Protein AF-A0A946SRL0-F1 (afdb_monomer)

Radius of gyration: 22.5 Å; Cα contacts (8 Å, |Δi|>4): 414; chains: 1; bounding box: 42×40×71 Å

Solvent-accessible surface area (backbone atoms only — not comparable to full-atom values): 16035 Å² total; per-residue (Å²): 135,81,76,45,25,38,20,44,41,60,57,87,90,38,44,64,68,54,44,50,53,50,48,48,79,72,30,50,51,96,72,84,80,88,86,77,89,55,94,43,53,54,74,43,58,35,48,57,98,91,44,68,34,33,41,34,43,45,85,47,62,85,64,68,86,87,53,58,69,63,59,51,49,48,55,42,45,59,59,37,55,74,72,31,47,26,36,35,43,41,35,32,46,82,81,46,91,47,76,60,50,53,53,52,41,61,54,55,71,74,50,95,56,46,66,40,37,27,26,20,63,41,76,59,93,65,41,70,64,56,33,52,67,61,46,77,70,71,53,95,46,70,40,43,25,11,60,89,79,67,37,44,53,67,60,44,52,53,54,46,62,76,53,44,71,47,76,65,55,49,54,48,48,58,57,64,53,61,58,60,71,48,50,29,34,14,80,41,59,59,88,89,40,48,64,53,56,53,52,48,56,65,67,66,56,96,43,67,70,80,84,80,74,92,78,74,87,79,79,92,39,63,51,69,39,50,56,96,96,38,43,30,27,36,47,65,40,56,69,47,62,54,61,79,76,63,82,91,87,92,57,68,74,64,50,54,57,49,44,53,52,32,49,76,71,26,81,42,72,47,78,38,114

Foldseek 3Di:
DDAAEEEEAEAPPLCLVLLVVLQQVPFADDDDDDPDPDQAKDWGWGDDPNGIHIYIYLVRDDDDPPDDSLVVRVVSLVVRQVRHLEYEYRDELVVADDPSSLSSLVVVVVDPHHYAYEHEPCPDPPQVVSQPRVCVSVHPHYFYDYSVVGPSSNVVVVVVVVRRDDPVSVVVVVVVCVVQDAQEEEEDEDPPLCSLVVVCVQVVPPFADDDPDPDPPDDPQWDWTDDPNHIHIYPRCVVSVPVVDDDDDDCPVVRVVRSVVSVVPGPYYHYRD

Nearest PDB structures (foldseek):
  5x4b-assembly2_B  TM=9.479E-01  e=1.751E-16  Bacillus subtilis subsp. subtilis str. 168
  5x4b-assembly1_A  TM=9.063E-01  e=1.548E-16  Bacillus subtilis subsp. subtilis str. 168
  9bss-assembly1_W  TM=5.121E-01  e=1.237E-22  Bacillus subtilis subsp. subtilis str. 168
  1mky-assembly1_A  TM=5.005E-01  e=5.495E-20  Thermotoga maritima
  6xrs-assembly2_B  TM=5.615E-01  e=9.928E-19  Neisseria gonorrhoeae NCCP11945

Secondary structure (DSSP, 8-state):
-PPPEEEEE-STTSSHHHHHHHHHHHHB---S------TT-EEEEEEETTEEEEEEE-TT----TTS-HHHHHHHHHHHHHHH-SEEEEEEETTT---HHHHHHHHHHTTSSS-EEEEEET--STTHHHHHHGGGGG--S-EEEEBTTTTBSHHHHHHHHHHHSPPHHHHHHHHHHTTS-PPEEEEEEESTTSSHHHHHHHHHHSS-------TT--S-TT-EEEEETTEEEEEE-HHHHHHTTS---S--HHHHHHHHHHHHHH-SEEEEE-

Mean predicted aligned error: 16.34 Å

pLDDT: mean 73.35, std 18.52, range [28.83, 97.12]

Structure (mmCIF, N/CA/C/O backbone):
data_AF-A0A946SRL0-F1
#
_entry.id   AF-A0A946SRL0-F1
#
loop_
_atom_site.group_PDB
_atom_site.id
_atom_site.type_symbol
_atom_site.label_atom_id
_atom_site.label_alt_id
_atom_site.label_comp_id
_atom_site.label_asym_id
_atom_site.label_entity_id
_atom_site.label_seq_id
_atom_site.pdbx_PDB_ins_code
_atom_site.Cartn_x
_atom_site.Cartn_y
_atom_site.Cartn_z
_atom_site.occupancy
_atom_site.B_iso_or_equiv
_atom_site.auth_seq_id
_atom_site.auth_comp_id
_atom_site.auth_asym_id
_atom_site.auth_atom_id
_atom_site.pdbx_PDB_model_num
ATOM 1 N N . MET A 1 1 ? -22.837 1.172 2.486 1.00 52.75 1 MET A N 1
ATOM 2 C CA . MET A 1 1 ? -21.652 0.761 1.718 1.00 52.75 1 MET A CA 1
ATOM 3 C C . MET A 1 1 ? -20.693 1.923 1.555 1.00 52.75 1 MET A C 1
ATOM 5 O O . MET A 1 1 ? -21.020 2.929 0.928 1.00 52.75 1 MET A O 1
ATOM 9 N N . SER A 1 2 ? -19.530 1.805 2.187 1.00 68.12 2 SER A N 1
ATOM 10 C CA . SER A 1 2 ? -18.428 2.753 2.036 1.00 68.12 2 SER A CA 1
ATOM 11 C C . SER A 1 2 ? -17.759 2.597 0.657 1.00 68.12 2 SER A C 1
ATOM 13 O O . SER A 1 2 ? -17.782 1.523 0.054 1.00 68.12 2 SER A O 1
ATOM 15 N N . VAL A 1 3 ? -17.212 3.689 0.109 1.00 82.56 3 VAL A N 1
ATOM 16 C CA . VAL A 1 3 ? -16.470 3.657 -1.167 1.00 82.56 3 VAL A CA 1
ATOM 17 C C . VAL A 1 3 ? -15.140 2.927 -0.938 1.00 82.56 3 VAL A C 1
ATOM 19 O O . VAL A 1 3 ? -14.411 3.364 -0.041 1.00 82.56 3 VAL A O 1
ATOM 22 N N . PRO A 1 4 ? -14.784 1.896 -1.734 1.00 89.88 4 PRO A N 1
ATOM 23 C CA . PRO A 1 4 ? -13.547 1.145 -1.545 1.00 89.88 4 PRO A CA 1
ATOM 24 C C . PRO A 1 4 ? -12.304 2.032 -1.571 1.00 89.88 4 PRO A C 1
ATOM 26 O O . PRO A 1 4 ? -12.245 3.015 -2.318 1.00 89.88 4 PRO A O 1
ATOM 29 N N . VAL A 1 5 ? -11.292 1.667 -0.785 1.00 90.50 5 VAL A N 1
ATOM 30 C CA . VAL A 1 5 ? -10.030 2.416 -0.693 1.00 90.50 5 VAL A CA 1
ATOM 31 C C . VAL A 1 5 ? -8.870 1.564 -1.200 1.00 90.50 5 VAL A C 1
ATOM 33 O O . VAL A 1 5 ? -8.649 0.449 -0.742 1.00 90.50 5 VAL A O 1
ATOM 36 N N . VAL A 1 6 ? -8.092 2.106 -2.128 1.00 93.81 6 VAL A N 1
ATOM 37 C CA . VAL A 1 6 ? -6.858 1.514 -2.646 1.00 93.81 6 VAL A CA 1
ATOM 38 C C . VAL A 1 6 ? -5.675 2.241 -2.022 1.00 93.81 6 VAL A C 1
ATOM 40 O O . VAL A 1 6 ? -5.451 3.420 -2.306 1.00 93.81 6 VAL A O 1
ATOM 43 N N . ALA A 1 7 ? -4.912 1.558 -1.172 1.00 92.25 7 ALA A N 1
ATOM 44 C CA . ALA A 1 7 ? -3.751 2.152 -0.517 1.00 92.25 7 ALA A CA 1
ATOM 45 C C . ALA A 1 7 ? -2.451 1.841 -1.256 1.00 92.25 7 ALA A C 1
ATOM 47 O O . ALA A 1 7 ? -2.147 0.686 -1.542 1.00 92.25 7 ALA A O 1
ATOM 48 N N . ILE A 1 8 ? -1.651 2.875 -1.522 1.00 92.38 8 ILE A N 1
ATOM 49 C CA . ILE A 1 8 ? -0.325 2.732 -2.122 1.00 92.38 8 ILE A CA 1
ATOM 50 C C . ILE A 1 8 ? 0.706 2.601 -1.005 1.00 92.38 8 ILE A C 1
ATOM 52 O O . ILE A 1 8 ? 0.901 3.542 -0.234 1.00 92.38 8 ILE A O 1
ATOM 56 N N . VAL A 1 9 ? 1.399 1.466 -0.940 1.00 91.25 9 VAL A N 1
ATOM 57 C CA . VAL A 1 9 ? 2.456 1.180 0.041 1.00 91.25 9 VAL A CA 1
ATOM 58 C C . VAL A 1 9 ? 3.755 0.783 -0.650 1.00 91.25 9 VAL A C 1
ATOM 60 O O . VAL A 1 9 ? 3.790 0.496 -1.841 1.00 91.25 9 VAL A O 1
ATOM 63 N N . GLY A 1 10 ? 4.850 0.804 0.098 1.00 89.44 10 GLY A N 1
ATOM 64 C CA . GLY A 1 10 ? 6.185 0.475 -0.392 1.00 89.44 10 GLY A CA 1
ATOM 65 C C . GLY A 1 10 ? 7.228 1.368 0.261 1.00 89.44 10 GLY A C 1
ATOM 66 O O . GLY A 1 10 ? 6.900 2.428 0.814 1.00 89.44 10 GLY A O 1
ATOM 67 N N . ARG A 1 11 ? 8.497 0.970 0.192 1.00 87.56 11 ARG A N 1
ATOM 68 C CA . ARG A 1 11 ? 9.595 1.733 0.803 1.00 87.56 11 ARG A CA 1
ATOM 69 C C . ARG A 1 11 ? 9.724 3.153 0.207 1.00 87.56 11 ARG A C 1
ATOM 71 O O . ARG A 1 11 ? 9.127 3.469 -0.832 1.00 87.56 11 ARG A O 1
ATOM 78 N N . PRO A 1 12 ? 10.458 4.073 0.851 1.00 83.62 12 PRO A N 1
ATOM 79 C CA . PRO A 1 12 ? 10.770 5.382 0.279 1.00 83.62 12 PRO A CA 1
ATOM 80 C C . PRO A 1 12 ? 11.375 5.292 -1.134 1.00 83.62 12 PRO A C 1
ATOM 82 O O . PRO A 1 12 ? 12.064 4.332 -1.465 1.00 83.62 12 PRO A O 1
ATOM 85 N N . ASN A 1 13 ? 11.119 6.308 -1.963 1.00 85.31 13 ASN A N 1
ATOM 86 C CA . ASN A 1 13 ? 11.717 6.503 -3.297 1.00 85.31 13 ASN A CA 1
ATOM 87 C C . ASN A 1 13 ? 11.399 5.468 -4.401 1.00 85.31 13 ASN A C 1
ATOM 89 O O . ASN A 1 13 ? 11.836 5.654 -5.539 1.00 85.31 13 ASN A O 1
ATOM 93 N N . VAL A 1 14 ? 10.540 4.473 -4.148 1.00 90.62 14 VAL A N 1
ATOM 94 C CA . VAL A 1 14 ? 10.043 3.545 -5.197 1.00 90.62 14 VAL A CA 1
ATOM 95 C C . VAL A 1 14 ? 9.139 4.217 -6.232 1.00 90.62 14 VAL A C 1
ATOM 97 O O . VAL A 1 14 ? 8.886 3.664 -7.294 1.00 90.62 14 VAL A O 1
ATOM 100 N N . GLY A 1 15 ? 8.659 5.435 -5.958 1.00 89.94 15 GLY A N 1
ATOM 101 C CA . GLY A 1 15 ? 7.842 6.223 -6.887 1.00 89.94 15 GLY A CA 1
ATOM 102 C C . GLY A 1 15 ? 6.335 6.239 -6.602 1.00 89.94 15 GLY A C 1
ATOM 103 O O . GLY A 1 15 ? 5.571 6.589 -7.499 1.00 89.94 15 GLY A O 1
ATOM 104 N N . LYS A 1 16 ? 5.908 5.941 -5.365 1.00 90.00 16 LYS A N 1
ATOM 105 C CA . LYS A 1 16 ? 4.499 5.988 -4.912 1.00 90.00 16 LYS A CA 1
ATOM 106 C C . LYS A 1 16 ? 3.763 7.265 -5.334 1.00 90.00 16 LYS A C 1
ATOM 108 O O . LYS A 1 16 ? 2.770 7.188 -6.048 1.00 90.00 16 LYS A O 1
ATOM 113 N N . SER A 1 17 ? 4.300 8.439 -5.002 1.00 85.06 17 SER A N 1
ATOM 114 C CA . SER A 1 17 ? 3.658 9.721 -5.328 1.00 85.06 17 SER A CA 1
ATOM 115 C C . SER A 1 17 ? 3.647 10.021 -6.829 1.00 85.06 17 SER A C 1
ATOM 117 O O . SER A 1 17 ? 2.732 10.669 -7.330 1.00 85.06 17 SER A O 1
ATOM 119 N N . SER A 1 18 ? 4.635 9.519 -7.583 1.00 88.75 18 SER A N 1
ATOM 120 C CA . SER A 1 18 ? 4.625 9.628 -9.050 1.00 88.75 18 SER A CA 1
ATOM 121 C C . SER A 1 18 ? 3.505 8.786 -9.659 1.00 88.75 18 SER A C 1
ATOM 123 O O . SER A 1 18 ? 2.803 9.265 -10.550 1.00 88.75 18 SER A O 1
ATOM 125 N N . LEU A 1 19 ? 3.306 7.570 -9.145 1.00 91.19 19 LEU A N 1
ATOM 126 C CA . LEU A 1 19 ? 2.215 6.687 -9.543 1.00 91.19 19 LEU A CA 1
ATOM 127 C C . LEU A 1 19 ? 0.851 7.276 -9.165 1.00 91.19 19 LEU A C 1
ATOM 129 O O . LEU A 1 19 ? -0.019 7.375 -10.028 1.00 91.19 19 LEU A O 1
ATOM 133 N N . PHE A 1 20 ? 0.697 7.745 -7.923 1.00 89.94 20 PHE A N 1
ATOM 134 C CA . PHE A 1 20 ? -0.505 8.428 -7.438 1.00 89.94 20 PHE A CA 1
ATOM 135 C C . PHE A 1 20 ? -0.896 9.586 -8.359 1.00 89.94 20 PHE A C 1
ATOM 137 O O . PHE A 1 20 ? -1.960 9.567 -8.974 1.00 89.94 20 PHE A O 1
ATOM 144 N N . ASN A 1 21 ? 0.007 10.555 -8.544 1.00 85.19 21 ASN A N 1
ATOM 145 C CA . ASN A 1 21 ? -0.249 11.731 -9.376 1.00 85.19 21 ASN A CA 1
ATOM 146 C C . ASN A 1 21 ? -0.581 11.349 -10.820 1.00 85.19 21 ASN A C 1
ATOM 148 O O . ASN A 1 21 ? -1.380 12.013 -11.484 1.00 85.19 21 ASN A O 1
ATOM 152 N N . ARG A 1 22 ? 0.025 10.269 -11.324 1.00 88.00 22 ARG A N 1
ATOM 153 C CA . ARG A 1 22 ? -0.236 9.784 -12.674 1.00 88.00 22 ARG A CA 1
ATOM 154 C C . ARG A 1 22 ? -1.627 9.170 -12.820 1.00 88.00 22 ARG A C 1
ATOM 156 O O . ARG A 1 22 ? -2.248 9.387 -13.861 1.00 88.00 22 ARG A O 1
ATOM 163 N N . VAL A 1 23 ? -2.089 8.412 -11.829 1.00 87.44 23 VAL A N 1
ATOM 164 C CA . VAL A 1 23 ? -3.443 7.841 -11.796 1.00 87.44 23 VAL A CA 1
ATOM 165 C C . VAL A 1 23 ? -4.471 8.960 -11.677 1.00 87.44 23 VAL A C 1
ATOM 167 O O . VAL A 1 23 ? -5.358 9.062 -12.522 1.00 87.44 23 VAL A O 1
ATOM 170 N N . VAL A 1 24 ? -4.283 9.860 -10.711 1.00 83.25 24 VAL A N 1
ATOM 171 C CA . VAL A 1 24 ? -5.165 11.009 -10.472 1.00 83.25 24 VAL A CA 1
ATOM 172 C C . VAL A 1 24 ? -5.278 11.884 -11.720 1.00 83.25 24 VAL A C 1
ATOM 174 O O . VAL A 1 24 ? -6.370 12.110 -12.225 1.00 83.25 24 VAL A O 1
ATOM 177 N N . GLY A 1 25 ? -4.160 12.285 -12.328 1.00 76.94 25 GLY A N 1
ATOM 178 C CA . GLY A 1 25 ? -4.181 13.134 -13.524 1.00 76.94 25 GLY A CA 1
ATOM 179 C C . GLY A 1 25 ? -4.810 12.504 -14.777 1.00 76.94 25 GLY A C 1
ATOM 180 O O . GLY A 1 25 ? -4.899 13.181 -15.800 1.00 76.94 25 GLY A O 1
ATOM 181 N N . LYS A 1 26 ? -5.197 11.222 -14.748 1.00 73.44 26 LYS A N 1
ATOM 182 C CA . LYS A 1 26 ? -5.754 10.501 -15.902 1.00 73.44 26 LYS A CA 1
ATOM 183 C C . LYS A 1 26 ? -7.145 9.911 -15.659 1.00 73.44 26 LYS A C 1
ATOM 185 O O . LYS A 1 26 ? -7.884 9.764 -16.628 1.00 73.44 26 LYS A O 1
ATOM 190 N N . PHE A 1 27 ? -7.474 9.554 -14.4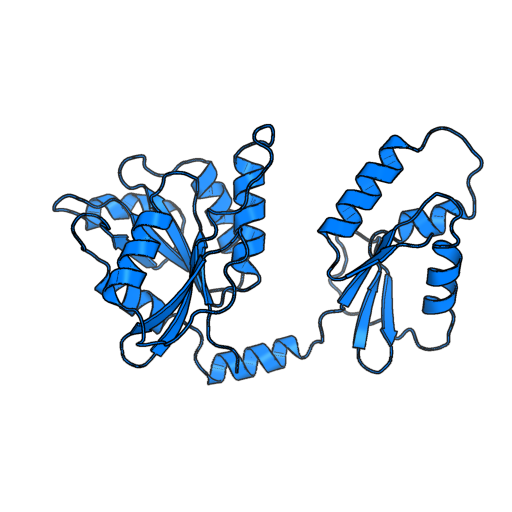20 1.00 65.81 27 PHE A N 1
ATOM 191 C CA . PHE A 1 27 ? -8.662 8.762 -14.082 1.00 65.81 27 PHE A CA 1
ATOM 192 C C . PHE A 1 27 ? -9.538 9.396 -12.986 1.00 65.81 27 PHE A C 1
ATOM 194 O O . PHE A 1 27 ? -10.362 8.709 -12.389 1.00 65.81 27 PHE A O 1
ATOM 201 N N . LEU A 1 28 ? -9.363 10.691 -12.702 1.00 64.44 28 LEU A N 1
ATOM 202 C CA . LEU A 1 28 ? -10.256 11.430 -11.807 1.00 64.44 28 LEU A CA 1
ATOM 203 C C . LEU A 1 28 ? -11.709 11.350 -12.297 1.00 64.44 28 LEU A C 1
ATOM 205 O O . LEU A 1 28 ? -11.996 11.663 -13.455 1.00 64.44 28 LEU A O 1
ATOM 209 N N . ALA A 1 29 ? -12.616 11.001 -11.385 1.00 48.25 29 ALA A N 1
ATOM 210 C CA . ALA A 1 29 ? -14.028 11.321 -11.547 1.00 48.25 29 ALA A CA 1
ATOM 211 C C . ALA A 1 29 ? -14.180 12.853 -11.540 1.00 48.25 29 ALA A C 1
ATOM 213 O O . ALA A 1 29 ? -13.439 13.553 -10.845 1.00 48.25 29 ALA A O 1
ATOM 214 N N . VAL A 1 30 ? -15.115 13.397 -12.317 1.00 43.94 30 VAL A N 1
ATOM 215 C CA . VAL A 1 30 ? -15.435 14.830 -12.258 1.00 43.94 30 VAL A CA 1
ATOM 216 C C . VAL A 1 30 ? -16.045 15.108 -10.883 1.00 43.94 30 VAL A C 1
ATOM 218 O O . VAL A 1 30 ? -17.153 14.655 -10.609 1.00 43.94 30 VAL A O 1
ATOM 221 N N . VAL A 1 31 ? -15.317 15.800 -10.005 1.00 42.28 31 VAL A N 1
ATOM 222 C CA . VAL A 1 31 ? -15.778 16.125 -8.648 1.00 42.28 31 VAL A CA 1
ATOM 223 C C . VAL A 1 31 ? -15.464 17.588 -8.347 1.00 42.28 31 VAL A C 1
ATOM 225 O O . VAL A 1 31 ? -14.302 17.996 -8.392 1.00 42.28 31 VAL A O 1
ATOM 228 N N . ASP A 1 32 ? -16.513 18.357 -8.053 1.00 33.31 32 ASP A N 1
ATOM 229 C CA . ASP A 1 32 ? -16.425 19.685 -7.445 1.00 33.31 32 ASP A CA 1
ATOM 230 C C . ASP A 1 32 ? -16.015 19.549 -5.973 1.00 33.31 32 ASP A C 1
ATOM 232 O O . ASP A 1 32 ? -16.552 18.705 -5.259 1.00 33.31 32 ASP A O 1
ATOM 236 N N . ASP A 1 33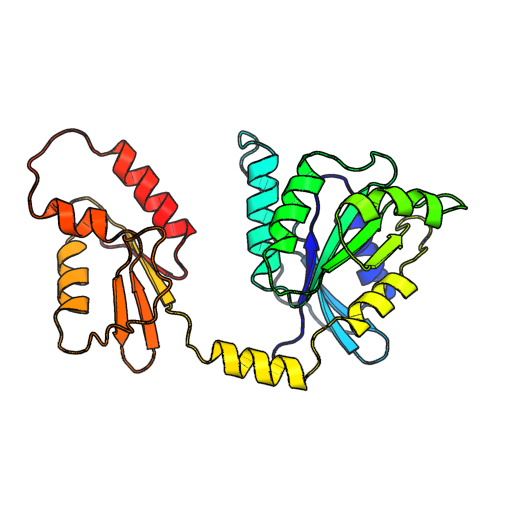 ? -15.065 20.392 -5.559 1.00 36.28 33 ASP A N 1
ATOM 237 C CA . ASP A 1 33 ? -14.557 20.590 -4.197 1.00 36.28 33 ASP A CA 1
ATOM 238 C C . ASP A 1 33 ? -14.192 19.317 -3.412 1.00 36.28 33 ASP A C 1
ATOM 240 O O . ASP A 1 33 ? -15.039 18.640 -2.844 1.00 36.28 33 ASP A O 1
ATOM 244 N N . ILE A 1 34 ? -12.886 19.042 -3.282 1.00 42.62 34 ILE A N 1
ATOM 245 C CA . ILE A 1 34 ? -12.343 18.037 -2.352 1.00 42.62 34 ILE A CA 1
ATOM 246 C C . ILE A 1 34 ? -12.232 18.682 -0.956 1.00 42.62 34 ILE A C 1
ATOM 248 O O . ILE A 1 34 ? -11.301 19.463 -0.731 1.00 42.62 34 ILE A O 1
ATOM 252 N N . PRO A 1 35 ? -13.114 18.382 0.018 1.00 32.34 35 PRO A N 1
ATOM 253 C CA . PRO A 1 35 ? -12.974 18.890 1.372 1.00 32.34 35 PRO A CA 1
ATOM 254 C C . PRO A 1 35 ? -12.030 17.960 2.144 1.00 32.34 35 PRO A C 1
ATOM 256 O O . PRO A 1 35 ? -12.251 16.752 2.202 1.00 32.34 35 PRO A O 1
ATOM 259 N N . GLY A 1 36 ? -11.000 18.526 2.778 1.00 38.34 36 GLY A N 1
ATOM 260 C CA . GLY A 1 36 ? -10.171 17.802 3.750 1.00 38.34 36 GLY A CA 1
ATOM 261 C C . GLY A 1 36 ? -8.759 17.463 3.279 1.00 38.34 36 GLY A C 1
ATOM 262 O O . GLY A 1 36 ? -8.362 16.305 3.257 1.00 38.34 36 GLY A O 1
ATOM 263 N N . VAL A 1 37 ? -7.957 18.486 2.984 1.00 33.69 37 VAL A N 1
ATOM 264 C CA . VAL A 1 37 ? -6.494 18.388 3.089 1.00 33.69 37 VAL A CA 1
ATOM 265 C C . VAL A 1 37 ? -6.104 18.477 4.565 1.00 33.69 37 VAL A C 1
ATOM 267 O O . VAL A 1 37 ? -5.778 19.547 5.078 1.00 33.69 37 VAL A O 1
ATOM 270 N N . THR A 1 38 ? -6.154 17.354 5.276 1.00 35.81 38 THR A N 1
ATOM 271 C CA . THR A 1 38 ? -5.315 17.181 6.466 1.00 35.81 38 THR A CA 1
ATOM 272 C C . THR A 1 38 ? -3.962 16.625 6.026 1.00 35.81 38 THR A C 1
ATOM 274 O O . THR A 1 38 ? -3.858 15.855 5.075 1.00 35.81 38 THR A O 1
ATOM 277 N N . ARG A 1 39 ? -2.899 17.114 6.667 1.00 42.31 39 ARG A N 1
ATOM 278 C CA . ARG A 1 39 ? -1.514 17.174 6.167 1.00 42.31 39 ARG A CA 1
ATOM 279 C C . ARG A 1 39 ? -0.811 15.842 5.833 1.00 42.31 39 ARG A C 1
ATOM 281 O O . ARG A 1 39 ? 0.290 15.919 5.301 1.00 42.31 39 ARG A O 1
ATOM 288 N N . ASP A 1 40 ? -1.420 14.674 6.062 1.00 51.19 40 ASP A N 1
ATOM 289 C CA . ASP A 1 40 ? -0.681 13.399 6.145 1.00 51.19 40 ASP A CA 1
ATOM 290 C C . ASP A 1 40 ? -1.093 12.293 5.151 1.00 51.19 40 ASP A C 1
ATOM 292 O O . ASP A 1 40 ? -0.375 11.300 5.033 1.00 51.19 40 ASP A O 1
ATOM 296 N N . ARG A 1 41 ? -2.195 12.419 4.395 1.00 61.94 41 ARG A N 1
ATOM 297 C CA . ARG A 1 41 ? -2.597 11.423 3.375 1.00 61.94 41 ARG A CA 1
ATOM 298 C C . ARG A 1 41 ? -3.359 12.078 2.229 1.00 61.94 41 ARG A C 1
ATOM 300 O O . ARG A 1 41 ? -4.347 12.773 2.454 1.00 61.94 41 ARG A O 1
ATOM 307 N N . LEU A 1 42 ? -2.915 11.846 0.995 1.00 69.56 42 LEU A N 1
ATOM 308 C CA . LEU A 1 42 ? -3.595 12.360 -0.194 1.00 69.56 42 LEU A CA 1
ATOM 309 C C . LEU A 1 42 ? -4.617 11.333 -0.666 1.00 69.56 42 LEU A C 1
ATOM 311 O O . LEU A 1 42 ? -4.229 10.270 -1.142 1.00 69.56 42 LEU A O 1
ATOM 315 N N . TYR A 1 43 ? -5.901 11.662 -0.546 1.00 80.81 43 TYR A N 1
ATOM 316 C CA . TYR A 1 43 ? -6.993 10.872 -1.109 1.00 80.81 43 TYR A CA 1
ATOM 317 C C . TYR A 1 43 ? -7.433 11.479 -2.437 1.00 80.81 43 TYR A C 1
ATOM 319 O O . TYR A 1 43 ? -7.565 12.698 -2.554 1.00 80.81 43 TYR A O 1
ATOM 327 N N . ALA A 1 44 ? -7.709 10.633 -3.424 1.00 82.19 44 ALA A N 1
ATOM 328 C CA . ALA A 1 44 ? -8.306 11.066 -4.678 1.00 82.19 44 ALA A CA 1
ATOM 329 C C . ALA A 1 44 ? -9.380 10.074 -5.150 1.00 82.19 44 ALA A C 1
ATOM 331 O O . ALA A 1 44 ? -9.155 8.863 -5.080 1.00 82.19 44 ALA A O 1
ATOM 332 N N . PRO A 1 45 ? -10.543 10.554 -5.624 1.00 84.00 45 PRO A N 1
ATOM 333 C CA . PRO A 1 45 ? -11.549 9.695 -6.232 1.00 84.00 45 PRO A CA 1
ATOM 334 C C . PRO A 1 45 ? -11.082 9.226 -7.614 1.00 84.00 45 PRO A C 1
ATOM 336 O O . PRO A 1 45 ? -10.491 9.991 -8.377 1.00 84.00 45 PRO A O 1
ATOM 339 N N . VAL A 1 46 ? -11.367 7.972 -7.947 1.00 86.44 46 VAL A N 1
ATOM 340 C CA . VAL A 1 46 ? -11.014 7.357 -9.225 1.00 86.44 46 VAL A CA 1
ATOM 341 C C . VAL A 1 46 ? -12.209 6.583 -9.763 1.00 86.44 46 VAL A C 1
ATOM 343 O O . VAL A 1 46 ? -12.857 5.842 -9.023 1.00 86.44 46 VAL A O 1
ATOM 346 N N . GLU A 1 47 ? -12.481 6.748 -11.056 1.00 86.00 47 GLU A N 1
ATOM 347 C CA . GLU A 1 47 ? -13.472 5.956 -11.782 1.00 86.00 47 GLU A CA 1
ATOM 348 C C . GLU A 1 47 ? -12.792 5.201 -12.927 1.00 86.00 47 GLU A C 1
ATOM 350 O O . GLU A 1 47 ? -12.076 5.779 -13.751 1.00 86.00 47 GLU A O 1
ATOM 355 N N . TRP A 1 48 ? -12.998 3.887 -12.975 1.00 91.12 48 TRP A N 1
ATOM 356 C CA . TRP A 1 48 ? -12.439 3.033 -14.016 1.00 91.12 48 TRP A CA 1
ATOM 357 C C . TRP A 1 48 ? -13.390 1.892 -14.353 1.00 91.12 48 TRP A C 1
ATOM 359 O O . TRP A 1 48 ? -13.800 1.141 -13.474 1.00 91.12 48 TRP A O 1
ATOM 369 N N . SER A 1 49 ? -13.726 1.746 -15.638 1.00 88.44 49 SER A N 1
ATOM 370 C CA . SER A 1 49 ? -14.589 0.665 -16.142 1.00 88.44 49 SER A CA 1
ATOM 371 C C . SER A 1 49 ? -15.915 0.516 -15.374 1.00 88.44 49 SER A C 1
ATOM 373 O O . SER A 1 49 ? -16.395 -0.595 -15.173 1.00 88.44 49 SER A O 1
ATOM 375 N N . GLY A 1 50 ? -16.503 1.639 -14.940 1.00 83.62 50 GLY A N 1
ATOM 376 C CA . GLY A 1 50 ? -17.761 1.681 -14.184 1.00 83.62 50 GLY A CA 1
ATOM 377 C C . GLY A 1 50 ? -17.629 1.434 -12.676 1.00 83.62 50 GLY A C 1
ATOM 378 O O . GLY A 1 50 ? -18.626 1.535 -11.970 1.00 83.62 50 GLY A O 1
ATOM 379 N N . ALA A 1 51 ? -16.427 1.146 -12.169 1.00 86.56 51 ALA A N 1
ATOM 380 C CA . ALA A 1 51 ? -16.154 1.040 -10.739 1.00 86.56 51 ALA A CA 1
ATOM 381 C C . ALA A 1 51 ? -15.612 2.364 -10.182 1.00 86.56 51 ALA A C 1
ATOM 383 O O . ALA A 1 51 ? -14.754 3.002 -10.799 1.00 86.56 51 ALA A O 1
ATOM 384 N N . SER A 1 52 ? -16.073 2.746 -8.989 1.00 87.62 52 SER A N 1
ATOM 385 C CA . SER A 1 52 ? -15.610 3.935 -8.267 1.00 87.62 52 SER A CA 1
ATOM 386 C C . SER A 1 52 ? -14.890 3.543 -6.982 1.00 87.62 52 SER A C 1
ATOM 388 O O . SER A 1 52 ? -15.405 2.761 -6.186 1.00 87.62 52 SER A O 1
ATOM 390 N N . PHE A 1 53 ? -13.715 4.119 -6.754 1.00 89.12 53 PHE A N 1
ATOM 391 C CA . PHE A 1 53 ? -12.934 3.906 -5.537 1.00 89.12 53 PHE A CA 1
ATOM 392 C C . PHE A 1 53 ? -12.113 5.149 -5.186 1.00 89.12 53 PHE A C 1
ATOM 394 O O . PHE A 1 53 ? -11.997 6.087 -5.975 1.00 89.12 53 PHE A O 1
ATOM 401 N N . LYS A 1 54 ? -11.539 5.181 -3.985 1.00 90.25 54 LYS A N 1
ATOM 402 C CA . LYS A 1 54 ? -10.575 6.205 -3.567 1.00 90.25 54 LYS A CA 1
ATOM 403 C C . LYS A 1 54 ? -9.179 5.615 -3.594 1.00 90.25 54 LYS A C 1
ATOM 405 O O . LYS A 1 54 ? -8.980 4.516 -3.098 1.00 90.25 54 LYS A O 1
ATOM 410 N N . ILE A 1 55 ? -8.205 6.346 -4.114 1.00 89.81 55 ILE A N 1
ATOM 411 C CA . ILE A 1 55 ? -6.790 5.996 -3.981 1.00 89.81 55 ILE A CA 1
ATOM 412 C C . ILE A 1 55 ? -6.141 6.865 -2.904 1.00 89.8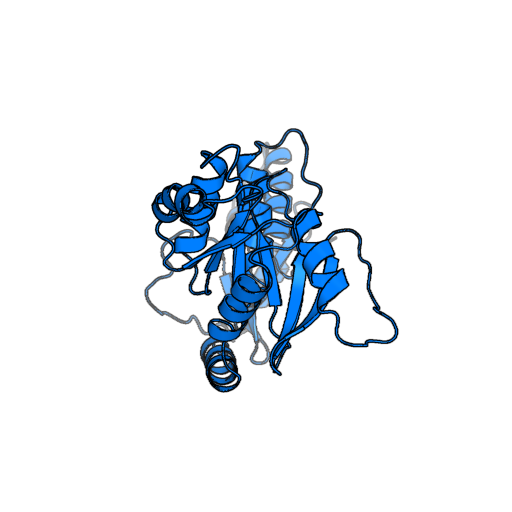1 55 ILE A C 1
ATOM 414 O O . ILE A 1 55 ? -6.446 8.057 -2.827 1.00 89.81 55 ILE A O 1
ATOM 418 N N . VAL A 1 56 ? -5.267 6.282 -2.079 1.00 85.62 56 VAL A N 1
ATOM 419 C CA . VAL A 1 56 ? -4.534 6.992 -1.021 1.00 85.62 56 VAL A CA 1
ATOM 420 C C . VAL A 1 56 ? 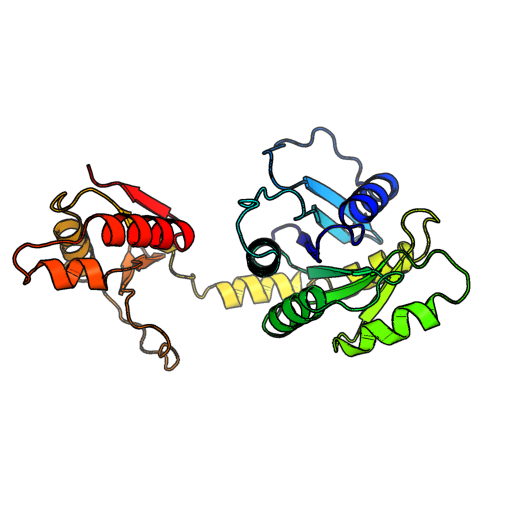-3.021 6.783 -1.124 1.00 85.62 56 VAL A C 1
ATOM 422 O O . VAL A 1 56 ? -2.545 5.647 -1.173 1.00 85.62 56 VAL A O 1
ATOM 425 N N . ASP A 1 57 ? -2.253 7.879 -1.140 1.00 82.75 57 ASP A N 1
ATOM 426 C CA . ASP A 1 57 ? -0.790 7.834 -0.981 1.00 82.75 57 ASP A CA 1
ATOM 427 C C . ASP A 1 57 ? -0.424 7.905 0.505 1.00 82.75 57 ASP A C 1
ATOM 429 O O . ASP A 1 57 ? -0.725 8.881 1.198 1.00 82.75 57 ASP A O 1
ATOM 433 N N . THR A 1 58 ? 0.237 6.857 0.993 1.00 69.94 58 THR A N 1
ATOM 434 C CA . THR A 1 58 ? 0.614 6.709 2.405 1.00 69.94 58 THR A CA 1
ATOM 435 C C . THR A 1 58 ? 1.992 7.307 2.706 1.00 69.94 58 THR A C 1
ATOM 437 O O . THR A 1 58 ? 2.422 7.315 3.856 1.00 69.94 58 THR A O 1
ATOM 440 N N . GLY A 1 59 ? 2.704 7.821 1.692 1.00 60.44 59 GLY A N 1
ATOM 441 C CA . GLY A 1 59 ? 4.059 8.371 1.815 1.00 60.44 59 GLY A CA 1
ATOM 442 C C . GLY A 1 59 ? 4.186 9.701 2.568 1.00 60.44 59 GLY A C 1
ATOM 443 O O . GLY A 1 59 ? 5.302 10.196 2.689 1.00 60.44 59 GLY A O 1
ATOM 444 N N . GLY A 1 60 ? 3.079 10.282 3.042 1.00 50.47 60 GLY A N 1
ATOM 445 C CA . GLY A 1 60 ? 3.043 11.585 3.715 1.00 50.47 60 GLY A CA 1
ATOM 446 C C . GLY A 1 60 ? 3.243 11.557 5.232 1.00 50.47 60 GLY A C 1
ATOM 447 O O . GLY A 1 60 ? 3.346 12.622 5.832 1.00 50.47 60 GLY A O 1
ATOM 448 N N . VAL A 1 61 ? 3.309 10.382 5.868 1.00 52.78 61 VAL A N 1
ATOM 449 C CA . VAL A 1 61 ? 3.457 10.300 7.329 1.00 52.78 61 VAL A CA 1
ATOM 450 C C . VAL A 1 61 ? 4.895 10.650 7.726 1.00 52.78 61 VAL A C 1
ATOM 452 O O . VAL A 1 61 ? 5.839 9.937 7.390 1.00 52.78 61 VAL A O 1
ATOM 455 N N . ILE A 1 62 ? 5.067 11.768 8.436 1.00 48.19 62 ILE A N 1
ATOM 456 C CA . ILE A 1 62 ? 6.365 12.200 8.966 1.00 48.19 62 ILE A CA 1
ATOM 457 C C . ILE A 1 62 ? 6.685 11.355 10.203 1.00 48.19 62 ILE A C 1
ATOM 459 O O . ILE A 1 62 ? 6.119 11.567 11.274 1.00 48.19 62 ILE A O 1
ATOM 463 N N . PHE A 1 63 ? 7.601 10.403 10.056 1.00 57.00 63 PHE A N 1
ATOM 464 C CA . PHE A 1 63 ? 8.178 9.665 11.180 1.00 57.00 63 PHE A CA 1
ATOM 465 C C . PHE A 1 63 ? 9.443 10.356 11.695 1.00 57.00 63 PHE A C 1
ATOM 467 O O . PHE A 1 63 ? 10.033 11.189 11.000 1.00 57.00 63 PHE A O 1
ATOM 474 N N . ASN A 1 64 ? 9.863 10.031 12.920 1.00 58.06 64 ASN A N 1
ATOM 475 C CA . ASN A 1 64 ? 11.095 10.581 13.472 1.00 58.06 64 ASN A CA 1
ATOM 476 C C . ASN A 1 64 ? 12.284 10.092 12.620 1.00 58.06 64 ASN A C 1
ATOM 478 O O . ASN A 1 64 ? 12.434 8.878 12.487 1.00 58.06 64 ASN A O 1
ATOM 482 N N . PRO A 1 65 ? 13.127 10.973 12.045 1.00 60.09 65 PRO A N 1
ATOM 483 C CA . PRO A 1 65 ? 14.271 10.566 11.224 1.00 60.09 65 PRO A CA 1
ATOM 484 C C . PRO A 1 65 ? 15.256 9.633 11.937 1.00 60.09 65 PRO A C 1
ATOM 486 O O . PRO A 1 65 ? 15.996 8.916 11.268 1.00 60.09 65 PRO A O 1
ATOM 489 N N . ASP A 1 66 ? 15.257 9.652 13.272 1.00 68.56 66 ASP A N 1
ATOM 490 C CA . ASP A 1 66 ? 16.086 8.782 14.108 1.00 68.56 66 ASP A CA 1
ATOM 491 C C . ASP A 1 66 ? 15.538 7.346 14.219 1.00 68.56 66 ASP A C 1
ATOM 493 O O . ASP A 1 66 ? 16.265 6.443 14.641 1.00 68.56 66 ASP A O 1
ATOM 497 N N . ASP A 1 67 ? 14.271 7.115 13.852 1.00 67.12 67 ASP A N 1
ATOM 498 C CA . ASP A 1 67 ? 13.688 5.776 13.854 1.00 67.12 67 ASP A CA 1
ATOM 499 C C . ASP A 1 67 ? 14.320 4.926 12.742 1.00 67.12 67 ASP A C 1
ATOM 501 O O . ASP A 1 67 ? 14.526 5.408 11.620 1.00 67.12 67 ASP A O 1
ATOM 505 N N . PRO A 1 68 ? 14.580 3.630 12.991 1.00 74.12 68 PRO A N 1
ATOM 506 C CA . PRO A 1 68 ? 15.005 2.726 11.937 1.00 74.12 68 PRO A CA 1
ATOM 507 C C . PRO A 1 68 ? 14.013 2.759 10.770 1.00 74.12 68 PRO A C 1
ATOM 509 O O . PRO A 1 68 ? 12.807 2.602 10.955 1.00 74.12 68 PRO A O 1
ATOM 512 N N . MET A 1 69 ? 14.524 2.889 9.544 1.00 70.12 69 MET A N 1
ATOM 513 C CA . MET A 1 69 ? 13.709 2.950 8.321 1.00 70.12 69 MET A CA 1
ATOM 514 C C . MET A 1 69 ? 12.690 1.800 8.211 1.00 70.12 69 MET A C 1
ATOM 516 O O . MET A 1 69 ? 11.597 1.984 7.683 1.00 70.12 69 MET A O 1
ATOM 520 N N . ILE A 1 70 ? 13.021 0.619 8.739 1.00 71.31 70 ILE A N 1
ATOM 521 C CA . ILE A 1 70 ? 12.115 -0.535 8.784 1.00 71.31 70 ILE A CA 1
ATOM 522 C C . ILE A 1 70 ? 10.878 -0.258 9.651 1.00 71.31 70 ILE A C 1
ATOM 524 O O . ILE A 1 70 ? 9.774 -0.632 9.261 1.00 71.31 70 ILE A O 1
ATOM 528 N N . ASP A 1 71 ? 11.030 0.401 10.797 1.00 73.38 71 ASP A N 1
ATOM 529 C CA . ASP A 1 71 ? 9.919 0.667 11.714 1.00 73.38 71 ASP A CA 1
ATOM 530 C C . ASP A 1 71 ? 8.983 1.746 11.159 1.00 73.38 71 ASP A C 1
ATOM 532 O O . ASP A 1 71 ? 7.762 1.614 11.248 1.00 73.38 71 ASP A O 1
ATOM 536 N N . GLN A 1 72 ? 9.542 2.748 10.474 1.00 70.19 72 GLN A N 1
ATOM 537 C CA . GLN A 1 72 ? 8.766 3.745 9.731 1.00 70.19 72 GLN A CA 1
ATOM 538 C C . GLN A 1 72 ? 7.923 3.088 8.628 1.00 70.19 72 GLN A C 1
ATOM 540 O O . GLN A 1 72 ? 6.725 3.344 8.500 1.00 70.19 72 GLN A O 1
ATOM 545 N N . VAL A 1 73 ? 8.538 2.187 7.856 1.00 73.19 73 VAL A N 1
ATOM 546 C CA . VAL A 1 73 ? 7.860 1.440 6.790 1.00 73.19 73 VAL A CA 1
ATOM 547 C C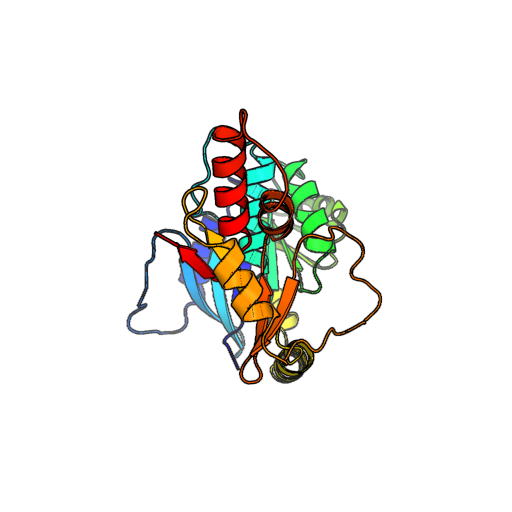 . VAL A 1 73 ? 6.746 0.554 7.358 1.00 73.19 73 VAL A C 1
ATOM 549 O O . VAL A 1 73 ? 5.653 0.525 6.798 1.00 73.19 73 VAL A O 1
ATOM 552 N N . ARG A 1 74 ? 6.977 -0.118 8.492 1.00 75.38 74 ARG A N 1
ATOM 553 C CA . ARG A 1 74 ? 5.955 -0.928 9.177 1.00 75.38 74 ARG A CA 1
ATOM 554 C C . ARG A 1 74 ? 4.755 -0.093 9.607 1.00 75.38 74 ARG A C 1
ATOM 556 O O . ARG A 1 74 ? 3.628 -0.425 9.255 1.00 75.38 74 ARG A O 1
ATOM 563 N N . ALA A 1 75 ? 4.996 1.013 10.306 1.00 73.12 75 ALA A N 1
ATOM 564 C CA . ALA A 1 75 ? 3.926 1.887 10.775 1.00 73.12 75 ALA A CA 1
ATOM 565 C C . ALA A 1 75 ? 3.094 2.448 9.609 1.00 73.12 75 ALA A C 1
ATOM 567 O O . ALA A 1 75 ? 1.868 2.512 9.694 1.00 73.12 75 ALA A O 1
ATOM 568 N N . GLN A 1 76 ? 3.744 2.798 8.495 1.00 73.81 76 GLN A N 1
ATOM 569 C CA . GLN A 1 76 ? 3.066 3.241 7.279 1.00 73.81 76 GLN A CA 1
ATOM 570 C C . GLN A 1 76 ? 2.157 2.151 6.691 1.00 73.81 76 GLN A C 1
ATOM 572 O O . GLN A 1 76 ? 1.025 2.447 6.307 1.00 73.81 76 GLN A O 1
ATOM 577 N N . VAL A 1 77 ? 2.630 0.903 6.633 1.00 78.56 77 VAL A N 1
ATOM 578 C CA . VAL A 1 77 ? 1.851 -0.235 6.124 1.00 78.56 77 VAL A CA 1
ATOM 579 C C . VAL A 1 77 ? 0.663 -0.536 7.031 1.00 78.56 77 VAL A C 1
ATOM 581 O O . VAL A 1 77 ? -0.449 -0.636 6.526 1.00 78.56 77 VAL A O 1
ATOM 584 N N . ASP A 1 78 ? 0.856 -0.611 8.349 1.00 78.12 78 ASP A N 1
ATOM 585 C CA . ASP A 1 78 ? -0.233 -0.893 9.298 1.00 78.12 78 ASP A CA 1
ATOM 586 C C . ASP A 1 78 ? -1.368 0.127 9.172 1.00 78.12 78 ASP A C 1
ATOM 588 O O . ASP A 1 78 ? -2.550 -0.216 9.143 1.00 78.12 78 ASP A O 1
ATOM 592 N N . ILE A 1 79 ? -0.994 1.399 9.058 1.00 74.12 79 ILE A N 1
ATOM 593 C CA . ILE A 1 79 ? -1.923 2.500 8.848 1.00 74.12 79 ILE A CA 1
ATOM 594 C C . ILE A 1 79 ? -2.669 2.352 7.515 1.00 74.12 79 ILE A C 1
ATOM 596 O O . ILE A 1 79 ? -3.893 2.475 7.474 1.00 74.12 79 ILE A O 1
ATOM 600 N N . ALA A 1 80 ? -1.933 2.099 6.433 1.00 74.81 80 ALA A N 1
ATOM 601 C CA . ALA A 1 80 ? -2.475 1.975 5.087 1.00 74.81 80 ALA A CA 1
ATOM 602 C C . ALA A 1 80 ? -3.475 0.822 4.971 1.00 74.81 80 ALA A C 1
ATOM 604 O O . ALA A 1 80 ? -4.534 0.958 4.365 1.00 74.81 80 ALA A O 1
ATOM 605 N N . VAL A 1 81 ? -3.128 -0.312 5.575 1.00 79.81 81 VAL A N 1
ATOM 606 C CA . VAL A 1 81 ? -3.887 -1.555 5.494 1.00 79.81 81 VAL A CA 1
ATOM 607 C C . VAL A 1 81 ? -5.215 -1.454 6.230 1.00 79.81 81 VAL A C 1
ATOM 609 O O . VAL A 1 81 ?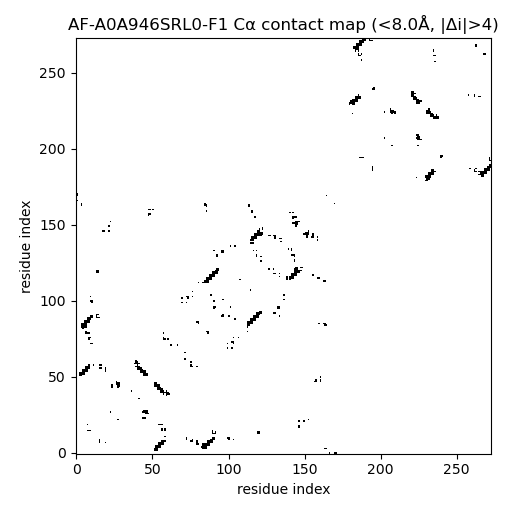 -6.186 -2.028 5.750 1.00 79.81 81 VAL A O 1
ATOM 612 N N . ARG A 1 82 ? -5.304 -0.741 7.361 1.00 78.38 82 ARG A N 1
ATOM 613 C CA . ARG A 1 82 ? -6.546 -0.667 8.160 1.00 78.38 82 ARG A CA 1
ATOM 614 C C . ARG A 1 82 ? -7.743 -0.187 7.346 1.00 78.38 82 ARG A C 1
ATOM 616 O O . ARG A 1 82 ? -8.777 -0.842 7.357 1.00 78.38 82 ARG A O 1
ATOM 623 N N . GLU A 1 83 ? -7.578 0.901 6.604 1.00 75.75 83 GLU A N 1
ATOM 624 C CA . GLU A 1 83 ? -8.661 1.530 5.835 1.00 75.75 83 GLU A CA 1
ATOM 625 C C . GLU A 1 83 ? -8.768 1.009 4.394 1.00 75.75 83 GLU A C 1
ATOM 627 O O . GLU A 1 83 ? -9.758 1.280 3.723 1.00 75.75 83 GLU A O 1
ATOM 632 N N . ALA A 1 84 ? -7.757 0.292 3.893 1.00 88.38 84 ALA A N 1
ATOM 633 C CA . ALA A 1 84 ? -7.744 -0.204 2.522 1.00 88.38 84 ALA A CA 1
ATOM 634 C C . ALA A 1 84 ? -8.748 -1.342 2.308 1.00 88.38 84 ALA A C 1
ATOM 636 O O . ALA A 1 84 ? -8.864 -2.232 3.139 1.00 88.38 84 ALA A O 1
ATOM 637 N N . SER A 1 85 ? -9.399 -1.366 1.154 1.00 92.31 85 SER A N 1
ATOM 638 C CA . SER A 1 85 ? -10.055 -2.550 0.587 1.00 92.31 85 SER A CA 1
ATOM 639 C C . SER A 1 85 ? -9.093 -3.344 -0.305 1.00 92.31 85 SER A C 1
ATOM 641 O O . SER A 1 85 ? -9.289 -4.529 -0.527 1.00 92.31 85 SER A O 1
ATOM 643 N N . LEU A 1 86 ? -8.047 -2.692 -0.826 1.00 94.06 86 LEU A N 1
ATOM 644 C CA . LEU A 1 86 ? -6.999 -3.299 -1.646 1.00 94.06 86 LEU A CA 1
ATOM 645 C C . LEU A 1 86 ? -5.686 -2.534 -1.472 1.00 94.06 86 LEU A C 1
ATOM 647 O O . LEU A 1 86 ? -5.679 -1.311 -1.314 1.00 94.06 86 LEU A O 1
ATOM 651 N N . VAL A 1 87 ? -4.562 -3.243 -1.532 1.00 94.38 87 VAL A N 1
ATOM 652 C CA . VAL A 1 87 ? -3.229 -2.648 -1.383 1.00 94.38 87 VAL A CA 1
ATOM 653 C C . VAL A 1 87 ? -2.434 -2.740 -2.685 1.00 94.38 87 VAL A C 1
ATOM 655 O O . VAL A 1 87 ? -2.333 -3.798 -3.298 1.00 94.38 87 VAL A O 1
ATOM 658 N N . TRP A 1 88 ? -1.816 -1.633 -3.095 1.00 96.56 88 TRP A N 1
ATOM 659 C CA . TRP A 1 88 ? -0.764 -1.619 -4.109 1.00 96.56 88 TRP A CA 1
ATOM 660 C C . TRP A 1 88 ? 0.601 -1.636 -3.432 1.00 96.56 88 TRP A C 1
ATOM 662 O O . TRP A 1 88 ? 1.004 -0.635 -2.838 1.00 96.56 88 TRP A O 1
ATOM 672 N N . LEU A 1 89 ? 1.330 -2.745 -3.553 1.00 95.62 89 LEU A N 1
ATOM 673 C CA . LEU A 1 89 ? 2.724 -2.823 -3.122 1.00 95.62 89 LEU A CA 1
ATOM 674 C C . LEU A 1 89 ? 3.631 -2.324 -4.246 1.00 95.62 89 LEU A C 1
ATOM 676 O O . LEU A 1 89 ? 3.863 -3.035 -5.217 1.00 95.62 89 LEU A O 1
ATOM 680 N N . VAL A 1 90 ? 4.156 -1.108 -4.127 1.00 95.44 90 VAL A N 1
ATOM 681 C CA . VAL A 1 90 ? 5.033 -0.512 -5.140 1.00 95.44 90 VAL A CA 1
ATOM 682 C C . VAL A 1 90 ? 6.480 -0.924 -4.900 1.00 95.44 90 VAL A C 1
ATOM 684 O O . VAL A 1 90 ? 7.051 -0.627 -3.850 1.00 95.44 90 VAL A O 1
ATOM 687 N N . LEU A 1 91 ? 7.068 -1.559 -5.909 1.00 95.06 91 LEU A N 1
ATOM 688 C CA . LEU A 1 91 ? 8.428 -2.090 -5.926 1.00 95.06 91 LEU A CA 1
ATOM 689 C C . LEU A 1 91 ? 9.238 -1.384 -7.012 1.00 95.06 91 LEU A C 1
ATOM 691 O O . LEU A 1 91 ? 8.682 -0.957 -8.020 1.00 95.06 91 LEU A O 1
ATOM 695 N N . ASP A 1 92 ? 10.541 -1.239 -6.809 1.00 93.19 92 ASP A N 1
ATOM 696 C CA . ASP A 1 92 ? 11.431 -0.568 -7.757 1.00 93.19 92 ASP A CA 1
ATOM 697 C C . ASP A 1 92 ? 12.156 -1.597 -8.630 1.00 93.19 92 ASP A C 1
ATOM 699 O O . ASP A 1 92 ? 12.961 -2.374 -8.123 1.00 93.19 92 ASP A O 1
ATOM 703 N N . THR A 1 93 ? 11.897 -1.598 -9.938 1.00 92.56 93 THR A N 1
ATOM 704 C CA . THR A 1 93 ? 12.546 -2.535 -10.868 1.00 92.56 93 THR A CA 1
ATOM 705 C C . THR A 1 93 ? 13.995 -2.175 -11.193 1.00 92.56 93 THR A C 1
ATOM 707 O O . THR A 1 93 ? 14.717 -3.006 -11.727 1.00 92.56 93 THR A O 1
ATOM 710 N N . ILE A 1 94 ? 14.441 -0.950 -10.899 1.00 89.69 94 ILE A N 1
ATOM 711 C CA . ILE A 1 94 ? 15.820 -0.510 -11.156 1.00 89.69 94 ILE A CA 1
ATOM 712 C C . ILE A 1 94 ? 16.736 -0.951 -10.014 1.00 89.69 94 ILE A C 1
ATOM 714 O O . ILE A 1 94 ? 17.860 -1.390 -10.247 1.00 89.69 94 ILE A O 1
ATOM 718 N N . GLU A 1 95 ? 16.267 -0.801 -8.776 1.00 90.06 95 GLU A N 1
ATOM 719 C CA . GLU A 1 95 ? 17.035 -1.162 -7.578 1.00 90.06 95 GLU A CA 1
ATOM 720 C C . GLU A 1 95 ? 16.832 -2.623 -7.138 1.00 90.06 95 GLU A C 1
ATOM 722 O O . GLU A 1 95 ? 17.618 -3.116 -6.329 1.00 90.06 95 GLU A O 1
ATOM 727 N N . GLY A 1 96 ? 15.807 -3.306 -7.657 1.00 90.62 96 GLY A N 1
ATOM 728 C CA . GLY A 1 96 ? 15.462 -4.676 -7.277 1.00 90.62 96 GLY A CA 1
ATOM 729 C C . GLY A 1 96 ? 14.819 -4.777 -5.889 1.00 90.62 96 GLY A C 1
ATOM 730 O O . GLY A 1 96 ? 14.458 -3.773 -5.255 1.00 90.62 96 GLY A O 1
ATOM 731 N N . ILE A 1 97 ? 14.662 -6.010 -5.399 1.00 93.12 97 ILE A N 1
ATOM 732 C CA . ILE A 1 97 ? 14.037 -6.284 -4.097 1.00 93.12 97 ILE A CA 1
ATOM 733 C C . ILE A 1 97 ? 14.997 -5.964 -2.946 1.00 93.12 97 ILE A C 1
ATOM 735 O O . ILE A 1 97 ? 16.012 -6.633 -2.738 1.00 93.12 97 ILE A O 1
ATOM 739 N N . SER A 1 98 ? 14.612 -5.015 -2.090 1.00 91.31 98 SER A N 1
ATOM 740 C CA . SER A 1 98 ? 15.348 -4.707 -0.859 1.00 91.31 98 SER A CA 1
ATOM 741 C C . SER A 1 98 ? 14.837 -5.493 0.367 1.00 91.31 98 SER A C 1
ATOM 743 O O . SER A 1 98 ? 13.715 -6.009 0.372 1.00 91.31 98 SER A O 1
ATOM 745 N N . PRO A 1 99 ? 15.598 -5.532 1.481 1.00 89.12 99 PRO A N 1
ATOM 746 C CA . PRO A 1 99 ? 15.108 -6.077 2.752 1.00 89.12 99 PRO A CA 1
ATOM 747 C C . PRO A 1 99 ? 13.849 -5.375 3.293 1.00 89.12 99 PRO A C 1
ATOM 749 O O . PRO A 1 99 ? 13.023 -6.008 3.956 1.00 89.12 99 PRO A O 1
ATOM 752 N N . ALA A 1 100 ? 13.681 -4.078 3.005 1.00 86.00 100 ALA A N 1
ATOM 753 C CA . ALA A 1 100 ? 12.475 -3.342 3.379 1.00 86.00 100 ALA A CA 1
ATOM 754 C C . ALA A 1 100 ? 11.258 -3.857 2.599 1.00 86.00 100 ALA A C 1
ATOM 756 O O . ALA A 1 100 ? 10.202 -4.053 3.191 1.00 86.00 100 ALA A O 1
ATOM 757 N N . ASP A 1 101 ? 11.423 -4.160 1.309 1.00 91.62 101 ASP A N 1
ATOM 758 C CA . ASP A 1 101 ? 10.353 -4.712 0.471 1.00 91.62 101 ASP A CA 1
ATOM 759 C C . ASP A 1 101 ? 9.934 -6.105 0.952 1.00 91.62 101 ASP A C 1
ATOM 761 O O . ASP A 1 101 ? 8.742 -6.376 1.080 1.00 91.62 101 ASP A O 1
ATOM 765 N N . ARG A 1 102 ? 10.902 -6.955 1.333 1.00 92.06 102 ARG A N 1
ATOM 766 C CA . ARG A 1 102 ? 10.624 -8.267 1.948 1.00 92.06 102 ARG A CA 1
ATOM 767 C C . ARG A 1 102 ? 9.855 -8.127 3.262 1.00 92.06 102 ARG A C 1
ATOM 769 O O . ARG A 1 102 ? 8.884 -8.841 3.477 1.00 92.06 102 ARG A O 1
ATOM 776 N N . THR A 1 103 ? 10.231 -7.160 4.100 1.00 86.56 103 THR A N 1
ATOM 777 C CA . THR A 1 103 ? 9.518 -6.885 5.359 1.00 86.56 103 THR A CA 1
ATOM 778 C C . THR A 1 103 ? 8.072 -6.456 5.106 1.00 86.56 103 THR A C 1
ATOM 780 O O . THR A 1 103 ? 7.165 -6.950 5.771 1.00 86.56 103 THR A O 1
ATOM 783 N N . VAL A 1 104 ? 7.839 -5.557 4.143 1.00 89.00 104 VAL A N 1
ATOM 784 C CA . VAL A 1 104 ? 6.479 -5.138 3.771 1.00 89.00 104 VAL A CA 1
ATOM 785 C C . VAL A 1 104 ? 5.688 -6.318 3.218 1.00 89.00 104 VAL A C 1
ATOM 787 O O . VAL A 1 104 ? 4.551 -6.527 3.630 1.00 89.00 104 VAL A O 1
ATOM 790 N N . ALA A 1 105 ? 6.285 -7.115 2.331 1.00 91.19 105 ALA A N 1
ATOM 791 C CA . ALA A 1 105 ? 5.642 -8.292 1.766 1.00 91.19 105 ALA A CA 1
ATOM 792 C C . ALA A 1 105 ? 5.217 -9.284 2.859 1.00 91.19 105 ALA A C 1
ATOM 794 O O . ALA A 1 105 ? 4.069 -9.712 2.877 1.00 91.19 105 ALA A O 1
ATOM 795 N N . GLU A 1 106 ? 6.091 -9.586 3.825 1.00 90.06 106 GLU A N 1
ATOM 796 C CA . GLU A 1 106 ? 5.767 -10.450 4.969 1.00 90.06 106 GLU A CA 1
ATOM 797 C C . GLU A 1 106 ? 4.580 -9.939 5.796 1.00 90.06 106 GLU A C 1
ATOM 799 O O . GLU A 1 106 ? 3.796 -10.742 6.302 1.00 90.06 106 GLU A O 1
ATOM 804 N N . MET A 1 107 ? 4.442 -8.621 5.957 1.00 85.38 107 MET A N 1
ATOM 805 C CA . MET A 1 107 ? 3.281 -8.032 6.630 1.00 85.38 107 MET A CA 1
ATOM 806 C C . MET A 1 107 ? 2.014 -8.198 5.794 1.00 85.38 107 MET A C 1
ATOM 808 O O . MET A 1 107 ? 0.979 -8.592 6.323 1.00 85.38 107 MET A O 1
ATOM 812 N N . LEU A 1 108 ? 2.108 -7.933 4.490 1.00 88.31 108 LEU A N 1
ATOM 813 C CA . LEU A 1 108 ? 0.989 -8.032 3.556 1.00 88.31 108 LEU A CA 1
ATOM 814 C C . LEU A 1 108 ? 0.529 -9.482 3.316 1.00 88.31 108 LEU A C 1
ATOM 816 O O . LEU A 1 108 ? -0.627 -9.705 2.989 1.00 88.31 108 LEU A O 1
ATOM 820 N N . HIS A 1 109 ? 1.381 -10.481 3.545 1.00 87.81 109 HIS A N 1
ATOM 821 C CA . HIS A 1 109 ? 0.980 -11.897 3.533 1.00 87.81 109 HIS A CA 1
ATOM 822 C C . HIS A 1 109 ? 0.144 -12.314 4.748 1.00 87.81 109 HIS A C 1
ATOM 824 O O . HIS A 1 109 ? -0.478 -13.372 4.738 1.00 87.81 109 HIS A O 1
ATOM 830 N N . ARG A 1 110 ? 0.142 -11.520 5.826 1.00 84.44 110 ARG A N 1
ATOM 831 C CA . ARG A 1 110 ? -0.599 -11.827 7.064 1.00 84.44 110 ARG A CA 1
ATOM 832 C C . ARG A 1 110 ? -1.994 -11.213 7.105 1.00 84.44 110 ARG A C 1
ATOM 834 O O . ARG A 1 110 ? -2.700 -11.413 8.089 1.00 84.44 110 ARG A O 1
ATOM 841 N N . ILE A 1 111 ? -2.368 -10.444 6.088 1.00 83.06 111 ILE A N 1
ATOM 842 C CA . ILE A 1 111 ? -3.652 -9.743 6.023 1.00 83.06 111 ILE A CA 1
ATOM 843 C C . ILE A 1 111 ? -4.560 -10.448 5.015 1.00 83.06 111 ILE A C 1
ATOM 845 O O . ILE A 1 111 ? -4.084 -11.024 4.044 1.00 83.06 111 ILE A O 1
ATOM 849 N N . SER A 1 112 ? -5.872 -10.389 5.230 1.00 81.94 112 SER A N 1
ATOM 850 C CA . SER A 1 112 ? -6.875 -10.997 4.341 1.00 81.94 112 SER A CA 1
ATOM 851 C C . SER A 1 112 ? -7.175 -10.164 3.089 1.00 81.94 112 SER A C 1
ATOM 853 O O . SER A 1 112 ? -7.992 -10.562 2.265 1.00 81.94 112 SER A O 1
ATOM 855 N N . LYS A 1 113 ? -6.536 -8.999 2.938 1.00 86.69 113 LYS A N 1
ATOM 856 C CA . LYS A 1 113 ? -6.877 -8.025 1.900 1.00 86.69 113 LYS A CA 1
ATOM 857 C C . LYS A 1 113 ? -6.119 -8.306 0.602 1.00 86.69 113 LYS A C 1
ATOM 859 O O . LYS A 1 113 ? -4.933 -8.635 0.658 1.00 86.69 113 LYS A O 1
ATOM 864 N N . PRO A 1 114 ? -6.752 -8.113 -0.567 1.00 92.94 114 PRO A N 1
ATOM 865 C CA . PRO A 1 114 ? -6.098 -8.311 -1.851 1.00 92.94 114 PRO A CA 1
ATOM 866 C C . PRO A 1 114 ? -4.923 -7.344 -2.037 1.00 92.94 114 PRO A C 1
ATOM 868 O O . PRO A 1 114 ? -5.001 -6.153 -1.714 1.00 92.94 114 PRO A O 1
ATOM 871 N N . VAL A 1 115 ? -3.837 -7.862 -2.611 1.00 95.00 115 VAL A N 1
ATOM 872 C CA . VAL A 1 115 ? -2.614 -7.109 -2.910 1.00 95.00 115 VAL A CA 1
ATOM 873 C C . VAL A 1 115 ? -2.306 -7.209 -4.400 1.00 95.00 115 VAL A C 1
ATOM 875 O O . VAL A 1 115 ? -2.306 -8.300 -4.967 1.00 95.00 115 VAL A O 1
ATOM 878 N N . VAL A 1 116 ? -2.006 -6.070 -5.023 1.00 97.06 116 VAL A N 1
ATOM 879 C CA . VAL A 1 116 ? -1.429 -5.994 -6.371 1.00 97.06 116 VAL A CA 1
ATOM 880 C C . VAL A 1 116 ? 0.005 -5.498 -6.235 1.00 97.06 116 VAL A C 1
ATOM 882 O O . VAL A 1 116 ? 0.240 -4.375 -5.780 1.00 97.06 116 VAL A O 1
ATOM 885 N N . ALA A 1 117 ? 0.977 -6.325 -6.614 1.00 96.88 117 ALA A N 1
ATOM 886 C CA . ALA A 1 117 ? 2.373 -5.914 -6.645 1.00 96.88 117 ALA A CA 1
ATOM 887 C C . ALA A 1 117 ? 2.621 -5.073 -7.903 1.00 96.88 117 ALA A C 1
ATOM 889 O O . ALA A 1 117 ? 2.317 -5.485 -9.019 1.00 96.88 117 ALA A O 1
ATOM 890 N N . VAL A 1 118 ? 3.163 -3.873 -7.739 1.00 97.12 118 VAL A N 1
ATOM 891 C CA . VAL A 1 118 ? 3.418 -2.926 -8.824 1.00 97.12 118 VAL A CA 1
ATOM 892 C C . VAL A 1 118 ? 4.919 -2.850 -9.064 1.00 97.12 118 VAL A C 1
ATOM 894 O O . VAL A 1 118 ? 5.633 -2.196 -8.306 1.00 97.12 118 VAL A O 1
ATOM 897 N N . ALA A 1 119 ? 5.394 -3.493 -10.133 1.00 95.94 119 ALA A N 1
ATOM 898 C CA . ALA A 1 119 ? 6.788 -3.416 -10.576 1.00 95.94 119 ALA A CA 1
ATOM 899 C C . ALA A 1 119 ? 7.014 -2.052 -11.255 1.00 95.94 119 ALA A C 1
ATOM 901 O O . ALA A 1 119 ? 6.770 -1.867 -12.449 1.00 95.94 119 ALA A O 1
ATOM 902 N N . HIS A 1 120 ? 7.363 -1.045 -10.465 1.00 94.88 120 HIS A N 1
ATOM 903 C CA . HIS A 1 120 ? 7.413 0.344 -10.891 1.00 94.88 120 HIS A CA 1
ATOM 904 C C . HIS A 1 120 ? 8.793 0.739 -11.429 1.00 94.88 120 HIS A C 1
ATOM 906 O O . HIS A 1 120 ? 9.804 0.168 -11.040 1.00 94.88 120 HIS A O 1
ATOM 912 N N . LYS A 1 121 ? 8.820 1.771 -12.287 1.00 92.38 121 LYS A N 1
ATOM 913 C CA . LYS A 1 121 ? 9.992 2.221 -13.068 1.00 92.38 121 LYS A CA 1
ATOM 914 C C . LYS A 1 121 ? 10.408 1.246 -14.183 1.00 92.38 121 LYS A C 1
ATOM 916 O O . LYS A 1 121 ? 11.547 1.269 -14.644 1.00 92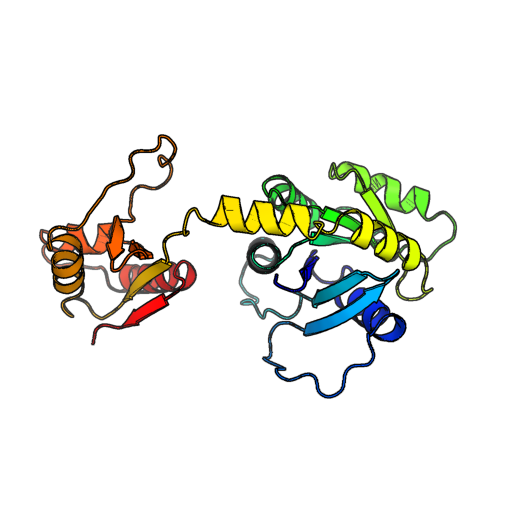.38 121 LYS A O 1
ATOM 921 N N . ALA A 1 122 ? 9.453 0.459 -14.689 1.00 88.56 122 ALA A N 1
ATOM 922 C CA . ALA A 1 122 ? 9.616 -0.404 -15.862 1.00 88.56 122 ALA A CA 1
ATOM 923 C C . ALA A 1 122 ? 9.652 0.421 -17.170 1.00 88.56 122 ALA A C 1
ATOM 925 O O . ALA A 1 122 ? 8.722 0.413 -17.989 1.00 88.56 122 ALA A O 1
ATOM 926 N N . ASP A 1 123 ? 10.703 1.227 -17.317 1.00 85.62 123 ASP A N 1
ATOM 927 C CA . ASP A 1 123 ? 10.783 2.317 -18.291 1.00 85.62 123 ASP A CA 1
ATOM 928 C C . ASP A 1 123 ? 11.252 1.869 -19.689 1.00 85.62 123 ASP A C 1
ATOM 930 O O . ASP A 1 123 ? 11.046 2.581 -20.674 1.00 85.62 123 ASP A O 1
ATOM 934 N N . HIS A 1 124 ? 11.797 0.659 -19.822 1.00 80.12 124 HIS A N 1
ATOM 935 C CA . HIS A 1 124 ? 12.344 0.133 -21.076 1.00 80.12 124 HIS A CA 1
ATOM 936 C C . HIS A 1 124 ? 11.453 -0.943 -21.719 1.00 80.12 124 HIS A C 1
ATOM 938 O O . HIS A 1 124 ? 10.435 -1.351 -21.159 1.00 80.12 124 HIS A O 1
ATOM 944 N N . GLU A 1 125 ? 11.750 -1.327 -22.961 1.00 67.94 125 GLU A N 1
ATOM 945 C CA . GLU A 1 125 ? 11.093 -2.466 -23.622 1.00 67.94 125 GLU A CA 1
ATOM 946 C C . GLU A 1 125 ? 11.590 -3.778 -22.997 1.00 67.94 125 GLU A C 1
ATOM 948 O O . GLU A 1 125 ? 12.779 -3.904 -22.745 1.00 67.94 125 GLU A O 1
ATOM 953 N N . GLY A 1 126 ? 10.707 -4.750 -22.739 1.00 71.12 126 GLY A N 1
ATOM 954 C CA . GLY A 1 126 ? 11.073 -5.988 -22.023 1.00 71.12 126 GLY A CA 1
ATOM 955 C C . GLY A 1 126 ? 10.578 -6.079 -20.575 1.00 71.12 126 GLY A C 1
ATOM 956 O O . GLY A 1 126 ? 10.862 -7.055 -19.907 1.00 71.12 126 GLY A O 1
ATOM 957 N N . ILE A 1 127 ? 9.781 -5.105 -20.145 1.00 67.25 127 ILE A N 1
ATOM 958 C CA . ILE A 1 127 ? 8.922 -4.991 -18.950 1.00 67.25 127 ILE A CA 1
ATOM 959 C C . ILE A 1 127 ? 8.596 -6.295 -18.177 1.00 67.25 127 ILE A C 1
ATOM 961 O O . ILE A 1 127 ? 8.570 -6.289 -16.949 1.00 67.25 127 ILE A O 1
ATOM 965 N N . GLU A 1 128 ? 8.276 -7.395 -18.863 1.00 70.69 128 GLU A N 1
ATOM 966 C CA . GLU A 1 128 ? 7.953 -8.686 -18.230 1.00 70.69 128 GLU A CA 1
ATOM 967 C C . GLU A 1 128 ? 9.166 -9.319 -17.528 1.00 70.69 128 GLU A C 1
ATOM 969 O O . GLU A 1 128 ? 9.009 -9.967 -16.496 1.00 70.69 128 GLU A O 1
ATOM 974 N N . LEU A 1 129 ? 10.375 -9.087 -18.050 1.00 74.31 129 LEU A N 1
ATOM 975 C CA . LEU A 1 129 ? 11.638 -9.530 -17.458 1.00 74.31 129 LEU A CA 1
ATOM 976 C C . LEU A 1 129 ? 11.952 -8.759 -16.171 1.00 74.31 129 LEU A C 1
ATOM 978 O O . LEU A 1 129 ? 12.367 -9.371 -15.193 1.00 74.31 129 LEU A O 1
ATOM 982 N N . ASP A 1 130 ? 11.679 -7.453 -16.137 1.00 69.56 130 ASP A N 1
ATOM 983 C CA . ASP A 1 130 ? 11.857 -6.611 -14.941 1.00 69.56 130 ASP A CA 1
ATOM 984 C C . ASP A 1 130 ? 10.923 -7.010 -13.796 1.00 69.56 130 ASP A C 1
ATOM 986 O O . ASP A 1 130 ? 11.256 -6.901 -12.618 1.00 69.56 130 ASP A O 1
ATOM 990 N N . ALA A 1 131 ? 9.719 -7.461 -14.149 1.00 81.19 131 ALA A N 1
ATOM 991 C CA . ALA A 1 131 ? 8.735 -7.930 -13.188 1.00 81.19 131 ALA A CA 1
ATOM 992 C C . ALA A 1 131 ? 9.057 -9.330 -12.646 1.00 81.19 131 ALA A C 1
ATOM 994 O O . ALA A 1 131 ? 8.525 -9.698 -11.600 1.00 81.19 131 ALA A O 1
ATOM 995 N N . ALA A 1 132 ? 9.899 -10.110 -13.336 1.00 85.75 132 ALA A N 1
ATOM 996 C CA . ALA A 1 132 ? 10.148 -11.513 -13.010 1.00 85.75 132 ALA A CA 1
ATOM 997 C C . ALA A 1 132 ? 10.721 -11.690 -11.597 1.00 85.75 132 ALA A C 1
ATOM 999 O O . ALA A 1 132 ? 10.258 -12.555 -10.858 1.00 85.75 132 ALA A O 1
ATOM 1000 N N . GLU A 1 133 ? 11.668 -10.833 -11.200 1.00 89.00 133 GLU A N 1
ATOM 1001 C CA . GLU A 1 133 ? 12.245 -10.839 -9.848 1.00 89.00 133 GLU A CA 1
ATOM 1002 C C . GLU A 1 133 ? 11.165 -10.610 -8.781 1.00 89.00 133 GLU A C 1
ATOM 1004 O O . GLU A 1 133 ? 11.160 -11.261 -7.742 1.00 89.00 133 GLU A O 1
ATOM 1009 N N . MET A 1 134 ? 10.184 -9.746 -9.050 1.00 93.31 134 MET A N 1
ATOM 1010 C CA . MET A 1 134 ? 9.170 -9.354 -8.064 1.00 93.31 134 MET A CA 1
ATOM 1011 C C . MET A 1 134 ? 8.229 -10.500 -7.670 1.00 93.31 134 MET A C 1
ATOM 1013 O O . MET A 1 134 ? 7.662 -10.471 -6.576 1.00 93.31 134 MET A O 1
ATOM 1017 N N . TYR A 1 135 ? 8.110 -11.540 -8.503 1.00 91.56 135 TYR A N 1
ATOM 1018 C CA . TYR A 1 135 ? 7.381 -12.761 -8.143 1.00 91.56 135 TYR A CA 1
ATOM 1019 C C . TYR A 1 135 ? 8.036 -13.528 -6.984 1.00 91.56 135 TYR A C 1
ATOM 1021 O O . TYR A 1 135 ? 7.345 -14.284 -6.302 1.00 91.56 135 TYR A O 1
ATOM 1029 N N . GLU A 1 136 ? 9.322 -13.302 -6.682 1.00 92.62 136 GLU A N 1
ATOM 1030 C CA . GLU A 1 136 ? 9.981 -13.883 -5.502 1.00 92.62 136 GLU A CA 1
ATOM 1031 C C . GLU A 1 136 ? 9.310 -13.487 -4.180 1.00 92.62 136 GLU A C 1
ATOM 1033 O O . GLU A 1 136 ? 9.465 -14.183 -3.176 1.00 92.62 136 GLU A O 1
ATOM 1038 N N . LEU A 1 137 ? 8.564 -12.377 -4.159 1.00 93.19 137 LEU A N 1
ATOM 1039 C CA . LEU A 1 137 ? 7.810 -11.943 -2.983 1.00 93.19 137 LEU A CA 1
ATOM 1040 C C . LEU A 1 137 ? 6.517 -12.740 -2.766 1.00 93.19 137 LEU A C 1
ATOM 1042 O O . LEU A 1 137 ? 5.861 -12.533 -1.750 1.00 93.19 137 LEU A O 1
ATOM 1046 N N . GLY A 1 138 ? 6.154 -13.647 -3.679 1.00 93.31 138 GLY A N 1
ATOM 1047 C CA . GLY A 1 138 ? 5.024 -14.564 -3.521 1.00 93.31 138 GLY A CA 1
ATOM 1048 C C . GLY A 1 138 ? 3.649 -13.953 -3.798 1.00 93.31 138 GLY A C 1
ATOM 1049 O O . GLY A 1 138 ? 2.656 -14.483 -3.315 1.00 93.31 138 GLY A O 1
ATOM 1050 N N . PHE A 1 139 ? 3.575 -12.844 -4.538 1.00 92.94 139 PHE A N 1
ATOM 1051 C CA . PHE A 1 139 ? 2.302 -12.269 -4.983 1.00 92.94 139 PHE A CA 1
ATOM 1052 C C . PHE A 1 139 ? 1.921 -12.797 -6.368 1.00 92.94 139 PHE A C 1
ATOM 1054 O O . PHE A 1 139 ? 2.736 -12.766 -7.289 1.00 92.94 139 PHE A O 1
ATOM 1061 N N . ASP A 1 140 ? 0.667 -13.224 -6.527 1.00 88.00 140 ASP A N 1
ATOM 1062 C CA . ASP A 1 140 ? 0.174 -13.814 -7.780 1.00 88.00 140 ASP A CA 1
ATOM 1063 C C . ASP A 1 140 ? 0.019 -12.796 -8.916 1.00 88.00 140 ASP A C 1
ATOM 1065 O O . ASP A 1 140 ? 0.090 -13.152 -10.092 1.00 88.00 140 ASP A O 1
ATOM 1069 N N . GLU A 1 141 ? -0.223 -11.525 -8.584 1.00 90.44 141 GLU A N 1
ATOM 1070 C CA . GLU A 1 141 ? -0.375 -10.459 -9.571 1.00 90.44 141 GLU A CA 1
ATOM 1071 C C . GLU A 1 141 ? 0.698 -9.393 -9.403 1.00 90.44 141 GLU A C 1
ATOM 1073 O O . GLU A 1 141 ? 0.620 -8.518 -8.536 1.00 90.44 141 GLU A O 1
ATOM 1078 N N . VAL A 1 142 ? 1.683 -9.465 -10.295 1.00 95.25 142 VAL A N 1
ATOM 1079 C CA . VAL A 1 142 ? 2.714 -8.450 -10.475 1.00 95.25 142 VAL A CA 1
ATOM 1080 C C . VAL A 1 142 ? 2.411 -7.682 -11.759 1.00 95.25 142 VAL A C 1
ATOM 1082 O O . VAL A 1 142 ? 2.476 -8.228 -12.861 1.00 95.25 142 VAL A O 1
ATOM 1085 N N . VAL A 1 143 ? 2.088 -6.397 -11.629 1.00 95.31 143 VAL A N 1
ATOM 1086 C CA . VAL A 1 143 ? 1.804 -5.510 -12.757 1.00 95.31 143 VAL A CA 1
ATOM 1087 C C . VAL A 1 143 ? 2.955 -4.529 -12.944 1.00 95.31 143 VAL A C 1
ATOM 1089 O O . VAL A 1 143 ? 3.165 -3.651 -12.103 1.00 95.31 143 VAL A O 1
ATOM 1092 N N . PRO A 1 144 ? 3.690 -4.612 -14.056 1.00 95.00 144 PRO A N 1
ATOM 1093 C CA . PRO A 1 144 ? 4.757 -3.671 -14.315 1.00 95.00 144 PRO A CA 1
ATOM 1094 C C . PRO A 1 144 ? 4.231 -2.339 -14.858 1.00 95.00 144 PRO A C 1
ATOM 1096 O O . PRO A 1 144 ? 3.357 -2.292 -15.731 1.00 95.00 144 PRO A O 1
ATOM 1099 N N . VAL A 1 145 ? 4.767 -1.233 -14.341 1.00 93.88 145 VAL A N 1
ATOM 1100 C CA . VAL A 1 145 ? 4.261 0.121 -14.587 1.00 93.88 145 VAL A CA 1
ATOM 1101 C C . VAL A 1 145 ? 5.399 1.125 -14.744 1.00 93.88 145 VAL A C 1
ATOM 1103 O O . VAL A 1 145 ? 6.330 1.191 -13.946 1.00 93.88 145 VAL A O 1
ATOM 1106 N N . SER A 1 146 ? 5.255 2.005 -15.736 1.00 92.06 146 SER A N 1
ATOM 1107 C CA . SER A 1 146 ? 6.079 3.208 -15.872 1.00 92.06 146 SER A CA 1
ATOM 1108 C C . SER A 1 146 ? 5.210 4.448 -15.724 1.00 92.06 146 SER A C 1
ATOM 1110 O O . SER A 1 146 ? 4.385 4.762 -16.593 1.00 92.06 146 SER A O 1
ATOM 1112 N N . SER A 1 147 ? 5.424 5.200 -14.642 1.00 88.81 147 SER A N 1
ATOM 1113 C CA . SER A 1 147 ? 4.760 6.492 -14.458 1.00 88.81 147 SER A CA 1
ATOM 1114 C C . SER A 1 147 ? 5.250 7.537 -15.456 1.00 88.81 147 SER A C 1
ATOM 1116 O O . SER A 1 147 ? 4.460 8.386 -15.870 1.00 88.81 147 SER A O 1
ATOM 1118 N N . ILE A 1 148 ? 6.514 7.501 -15.886 1.00 87.75 148 ILE A N 1
ATOM 1119 C CA . ILE A 1 148 ? 7.055 8.503 -16.816 1.00 87.75 148 ILE A CA 1
ATOM 1120 C C . ILE A 1 148 ? 6.577 8.260 -18.255 1.00 87.75 148 ILE A C 1
ATOM 1122 O O . ILE A 1 148 ? 6.120 9.199 -18.908 1.00 87.75 148 ILE A O 1
ATOM 1126 N N . HIS A 1 149 ? 6.544 7.001 -18.704 1.00 87.62 149 HIS A N 1
ATOM 1127 C CA . HIS A 1 149 ? 6.116 6.613 -20.052 1.00 87.62 149 HIS A CA 1
ATOM 1128 C C . HIS A 1 149 ? 4.630 6.232 -20.136 1.00 87.62 149 HIS A C 1
ATOM 1130 O O . HIS A 1 149 ? 4.137 5.890 -21.209 1.00 87.62 149 HIS A O 1
ATOM 1136 N N . ARG A 1 150 ? 3.888 6.332 -19.022 1.00 86.62 150 ARG A N 1
ATOM 1137 C CA . ARG A 1 150 ? 2.439 6.059 -18.914 1.00 86.62 150 ARG A CA 1
ATOM 1138 C C . ARG A 1 150 ? 2.052 4.636 -19.324 1.00 86.62 150 ARG A C 1
ATOM 1140 O O . ARG A 1 150 ? 0.960 4.410 -19.856 1.00 86.62 150 ARG A O 1
ATOM 1147 N N . ARG A 1 151 ? 2.945 3.686 -19.071 1.00 88.25 151 ARG A N 1
ATOM 1148 C CA . ARG A 1 151 ? 2.813 2.290 -19.483 1.00 88.25 151 ARG A CA 1
ATOM 1149 C C . ARG A 1 151 ? 2.309 1.430 -18.329 1.00 88.25 151 ARG A C 1
ATOM 1151 O O . ARG A 1 151 ? 2.554 1.767 -17.177 1.00 88.25 151 ARG A O 1
ATOM 1158 N N . GLY A 1 152 ? 1.569 0.362 -18.627 1.00 90.12 152 GLY A N 1
ATOM 1159 C CA . GLY A 1 152 ? 1.061 -0.580 -17.618 1.00 90.12 152 GLY A CA 1
ATOM 1160 C C . GLY A 1 152 ? -0.101 -0.064 -16.762 1.00 90.12 152 GLY A C 1
ATOM 1161 O O . GLY A 1 152 ? -0.805 -0.859 -16.158 1.00 90.12 152 GLY A O 1
ATOM 1162 N N . LEU A 1 153 ? -0.380 1.247 -16.772 1.00 91.69 153 LEU A N 1
ATOM 1163 C CA . LEU A 1 153 ? -1.448 1.851 -15.966 1.00 91.69 153 LEU A CA 1
ATOM 1164 C C . LEU A 1 153 ? -2.822 1.226 -16.217 1.00 91.69 153 LEU A C 1
ATOM 1166 O O . LEU A 1 153 ? -3.528 0.964 -15.262 1.00 91.69 153 LEU A O 1
ATOM 1170 N N . ARG A 1 154 ? -3.209 0.967 -17.476 1.00 92.88 154 ARG A N 1
ATOM 1171 C CA . ARG A 1 154 ? -4.510 0.332 -17.767 1.00 92.88 154 ARG A CA 1
ATOM 1172 C C . ARG A 1 154 ? -4.598 -1.055 -17.128 1.00 92.88 154 ARG A C 1
ATOM 1174 O O . ARG A 1 154 ? -5.551 -1.317 -16.413 1.00 92.88 154 ARG A O 1
ATOM 1181 N N . ASN A 1 155 ? -3.556 -1.867 -17.299 1.00 93.94 155 ASN A N 1
ATOM 1182 C CA . ASN A 1 155 ? -3.479 -3.202 -16.710 1.00 93.94 155 ASN A CA 1
ATOM 1183 C C . ASN A 1 155 ? -3.534 -3.143 -15.178 1.00 93.94 155 ASN A C 1
ATOM 1185 O O . ASN A 1 155 ? -4.195 -3.980 -14.579 1.00 93.94 155 ASN A O 1
ATOM 1189 N N . LEU A 1 156 ? -2.890 -2.144 -14.557 1.00 95.56 156 LEU A N 1
ATOM 1190 C CA . LEU A 1 156 ? -2.950 -1.922 -13.109 1.00 95.56 156 LEU A CA 1
ATOM 1191 C C . LEU A 1 156 ? -4.368 -1.557 -12.656 1.00 95.56 156 LEU A C 1
ATOM 1193 O O . LEU A 1 156 ? -4.853 -2.093 -11.664 1.00 95.56 156 LEU A O 1
ATOM 1197 N N . MET A 1 157 ? -5.053 -0.679 -13.387 1.00 95.00 157 MET A N 1
ATOM 1198 C CA . MET A 1 157 ? -6.436 -0.309 -13.080 1.00 95.00 157 MET A CA 1
ATOM 1199 C C . MET A 1 157 ? -7.396 -1.494 -13.269 1.00 95.00 157 MET A C 1
ATOM 1201 O O . MET A 1 157 ? -8.250 -1.726 -12.417 1.00 95.00 157 MET A O 1
ATOM 1205 N N . ASP A 1 158 ? -7.220 -2.284 -14.332 1.00 95.06 158 ASP A N 1
ATOM 1206 C CA . ASP A 1 158 ? -8.007 -3.497 -14.579 1.00 95.06 158 ASP A CA 1
ATOM 1207 C C . ASP A 1 158 ? -7.770 -4.546 -13.482 1.00 95.06 158 ASP A C 1
ATOM 1209 O O . ASP A 1 158 ? -8.722 -5.108 -12.951 1.00 95.06 158 ASP A O 1
ATOM 1213 N N . ALA A 1 159 ? -6.509 -4.780 -13.108 1.00 95.56 159 ALA A N 1
ATOM 1214 C CA . ALA A 1 159 ? -6.109 -5.627 -11.982 1.00 95.56 159 ALA A CA 1
ATOM 1215 C C . ALA A 1 159 ? -6.756 -5.196 -10.665 1.00 95.56 159 ALA A C 1
ATOM 1217 O O . ALA A 1 159 ? -7.287 -6.026 -9.929 1.00 95.56 159 ALA A O 1
ATOM 1218 N N . THR A 1 160 ? -6.766 -3.888 -10.419 1.00 95.12 160 THR A N 1
ATOM 1219 C CA . THR A 1 160 ? -7.359 -3.284 -9.226 1.00 95.12 160 THR A CA 1
ATOM 1220 C C . THR A 1 160 ? -8.853 -3.542 -9.169 1.00 95.12 160 THR A C 1
ATOM 1222 O O . THR A 1 160 ? -9.323 -4.119 -8.200 1.00 95.12 160 THR A O 1
ATOM 1225 N N . VAL A 1 161 ? -9.604 -3.180 -10.211 1.00 93.62 161 VAL A N 1
ATOM 1226 C CA . VAL A 1 161 ? -11.066 -3.343 -10.208 1.00 93.62 161 VAL A CA 1
ATOM 1227 C C . VAL A 1 161 ? -11.475 -4.815 -10.151 1.00 93.62 161 VAL A C 1
ATOM 1229 O O . VAL A 1 161 ? -12.437 -5.134 -9.467 1.00 93.62 161 VAL A O 1
ATOM 1232 N N . ARG A 1 162 ? -10.722 -5.722 -10.789 1.00 93.81 162 ARG A N 1
ATOM 1233 C CA . ARG A 1 162 ? -10.972 -7.172 -10.692 1.00 93.81 162 ARG A CA 1
ATOM 1234 C C . ARG A 1 162 ? -10.837 -7.736 -9.276 1.00 93.81 162 ARG A C 1
ATOM 1236 O O . ARG A 1 162 ? -11.390 -8.796 -9.018 1.00 93.81 162 ARG A O 1
ATOM 1243 N N . ARG A 1 163 ? -10.045 -7.092 -8.416 1.00 92.12 163 ARG A N 1
ATOM 1244 C CA . ARG A 1 163 ? -9.738 -7.549 -7.052 1.00 92.12 163 ARG A CA 1
ATOM 1245 C C . ARG A 1 163 ? -10.372 -6.696 -5.967 1.00 92.12 163 ARG A C 1
ATOM 1247 O O . ARG A 1 163 ? -10.259 -7.046 -4.800 1.00 92.12 163 ARG A O 1
ATOM 1254 N N . LEU A 1 164 ? -10.975 -5.564 -6.319 1.00 90.12 164 LEU A N 1
ATOM 1255 C CA . LEU A 1 164 ? -11.755 -4.804 -5.359 1.00 90.12 164 LEU A CA 1
ATOM 1256 C C . LEU A 1 164 ? -12.941 -5.665 -4.916 1.00 90.12 164 LEU A C 1
ATOM 1258 O O . LEU A 1 164 ? -13.595 -6.248 -5.783 1.00 90.12 164 LEU A O 1
ATOM 1262 N N . PRO A 1 165 ? -13.234 -5.721 -3.608 1.00 80.62 165 PRO A N 1
ATOM 1263 C CA . PRO A 1 165 ? -14.368 -6.485 -3.126 1.00 80.62 165 PRO A CA 1
ATOM 1264 C C . PRO A 1 165 ? -15.655 -5.938 -3.750 1.00 80.62 165 PRO A C 1
ATOM 1266 O O . PRO A 1 165 ? -15.903 -4.720 -3.806 1.00 80.62 165 PRO A O 1
ATOM 1269 N N . THR A 1 166 ? -16.464 -6.850 -4.269 1.00 77.19 166 THR A N 1
ATOM 1270 C CA . THR A 1 166 ? -17.779 -6.566 -4.843 1.00 77.19 166 THR A CA 1
ATOM 1271 C C . THR A 1 166 ? -18.717 -5.980 -3.786 1.00 77.19 166 THR A C 1
ATOM 1273 O O . THR A 1 166 ? -18.426 -5.993 -2.592 1.00 77.19 166 THR A O 1
ATOM 1276 N N . ASP A 1 167 ? -19.840 -5.391 -4.208 1.00 68.56 167 ASP A N 1
ATOM 1277 C CA . ASP A 1 167 ? -20.842 -4.895 -3.250 1.00 68.56 167 ASP A CA 1
ATOM 1278 C C . ASP A 1 167 ? -21.413 -6.038 -2.379 1.00 68.56 167 ASP A C 1
ATOM 1280 O O . ASP A 1 167 ? -21.760 -5.802 -1.226 1.00 68.56 167 ASP A O 1
ATOM 1284 N N . GLU A 1 168 ? -21.462 -7.270 -2.902 1.00 62.53 168 GLU A N 1
ATOM 1285 C CA . GLU A 1 168 ? -21.891 -8.471 -2.167 1.00 62.53 168 GLU A CA 1
ATOM 1286 C C . GLU A 1 168 ? -20.854 -8.878 -1.109 1.00 62.53 168 GLU A C 1
ATOM 1288 O O . GLU A 1 168 ? -21.201 -8.985 0.064 1.00 62.53 168 GLU A O 1
ATOM 1293 N N . GLU A 1 169 ? -19.573 -8.979 -1.483 1.00 64.00 169 GLU A N 1
ATOM 1294 C CA . GLU A 1 169 ? -18.473 -9.272 -0.546 1.00 64.00 169 GLU A CA 1
ATOM 1295 C C . GLU A 1 169 ? -18.319 -8.180 0.522 1.00 64.00 169 GLU A C 1
ATOM 1297 O O . GLU A 1 169 ? -18.028 -8.480 1.672 1.00 64.00 169 GLU A O 1
ATOM 1302 N N . ARG A 1 170 ? -18.580 -6.909 0.182 1.00 62.06 170 ARG A N 1
ATOM 1303 C CA . ARG A 1 170 ? -18.608 -5.811 1.164 1.00 62.06 170 ARG A CA 1
ATOM 1304 C C . ARG A 1 170 ? -19.796 -5.903 2.118 1.00 62.06 170 ARG A C 1
ATOM 1306 O O . ARG A 1 170 ? -19.671 -5.487 3.264 1.00 62.06 170 ARG A O 1
ATOM 1313 N N . GLY A 1 171 ? -20.935 -6.421 1.661 1.00 52.44 171 GLY A N 1
ATOM 1314 C CA . GLY A 1 171 ? -22.089 -6.694 2.518 1.00 52.44 171 GLY A CA 1
ATOM 1315 C C . GLY A 1 171 ? -21.857 -7.870 3.470 1.00 52.44 171 GLY A C 1
ATOM 1316 O O . GLY A 1 171 ? -22.383 -7.860 4.579 1.00 52.44 171 GLY A O 1
ATOM 1317 N N . GLU A 1 172 ? -21.052 -8.853 3.058 1.00 50.50 172 GLU A N 1
ATOM 1318 C CA . GLU A 1 172 ? -20.626 -9.986 3.888 1.00 50.50 172 GLU A CA 1
ATOM 1319 C C . GLU A 1 172 ? -19.489 -9.610 4.851 1.00 50.50 172 GLU A C 1
ATOM 1321 O O . GLU A 1 172 ? -19.557 -9.990 6.013 1.00 50.50 172 GLU A O 1
ATOM 1326 N N . GLU A 1 173 ? -18.510 -8.794 4.439 1.00 47.91 173 GLU A N 1
ATOM 1327 C CA . GLU A 1 173 ? -17.496 -8.220 5.342 1.00 47.91 173 GLU A CA 1
ATOM 1328 C C . GLU A 1 173 ? -18.136 -7.295 6.387 1.00 47.91 173 GLU A C 1
ATOM 1330 O O . GLU A 1 173 ? -17.807 -7.413 7.560 1.00 47.91 173 GLU A O 1
ATOM 1335 N N . GLU A 1 174 ? -19.103 -6.439 6.016 1.00 43.88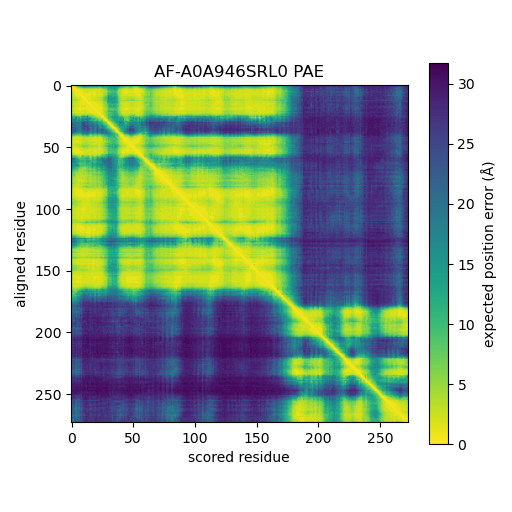 174 GLU A N 1
ATOM 1336 C CA . GLU A 1 174 ? -19.895 -5.654 6.984 1.00 43.88 174 GLU A CA 1
ATOM 1337 C C . GLU A 1 174 ? -20.699 -6.572 7.944 1.00 43.88 174 GLU A C 1
ATOM 1339 O O . GLU A 1 174 ? -20.970 -6.170 9.074 1.00 43.88 174 GLU A O 1
ATOM 1344 N N . ALA A 1 175 ? -21.039 -7.807 7.539 1.00 42.78 175 ALA A N 1
ATOM 1345 C CA . ALA A 1 175 ? -21.744 -8.800 8.362 1.00 42.78 175 ALA A CA 1
ATOM 1346 C C . ALA A 1 175 ? -20.813 -9.728 9.185 1.00 42.78 175 ALA A C 1
ATOM 1348 O O . ALA A 1 175 ? -21.230 -10.261 10.215 1.00 42.78 175 ALA A O 1
ATOM 1349 N N . GLU A 1 176 ? -19.555 -9.926 8.776 1.00 43.28 176 GLU A N 1
ATOM 1350 C CA . GLU A 1 176 ? -18.511 -10.591 9.572 1.00 43.28 176 GLU A CA 1
ATOM 1351 C C . GLU A 1 176 ? -17.851 -9.616 10.571 1.00 43.28 176 GLU A C 1
ATOM 1353 O O . GLU A 1 176 ? -17.555 -10.013 11.702 1.00 43.28 176 GLU A O 1
ATOM 1358 N N . ASP A 1 177 ? -17.723 -8.329 10.219 1.00 42.75 177 ASP A N 1
ATOM 1359 C CA . ASP A 1 177 ? -17.385 -7.220 11.134 1.00 42.75 177 ASP A CA 1
ATOM 1360 C C . ASP A 1 177 ? -18.563 -6.808 12.044 1.00 42.75 177 ASP A C 1
ATOM 1362 O O . ASP A 1 177 ? -18.392 -5.996 12.957 1.00 42.75 177 ASP A O 1
ATOM 1366 N N . ASP A 1 178 ? -19.744 -7.417 11.883 1.00 42.72 178 ASP A N 1
ATOM 1367 C CA . ASP A 1 178 ? -20.847 -7.332 12.856 1.00 42.72 178 ASP A CA 1
ATOM 1368 C C . ASP A 1 178 ? -20.512 -8.080 14.168 1.00 42.72 178 ASP A C 1
ATOM 1370 O O . ASP A 1 178 ? -21.229 -7.985 15.170 1.00 42.72 178 ASP A O 1
ATOM 1374 N N . VAL A 1 179 ? -19.348 -8.747 14.238 1.00 46.34 179 VAL A N 1
ATOM 1375 C CA . VAL A 1 179 ? -18.602 -8.813 15.499 1.00 46.34 179 VAL A CA 1
ATOM 1376 C C . VAL A 1 179 ? -18.070 -7.409 15.776 1.00 46.34 179 VAL A C 1
ATOM 1378 O O . VAL A 1 179 ? -16.920 -7.121 15.459 1.00 46.34 179 VAL A O 1
ATOM 1381 N N . ILE A 1 180 ? -18.906 -6.551 16.378 1.00 53.91 180 ILE A N 1
ATOM 1382 C CA . ILE A 1 180 ? -18.541 -5.200 16.832 1.00 53.91 180 ILE A CA 1
ATOM 1383 C C . ILE A 1 180 ? -17.165 -5.275 17.497 1.00 53.91 180 ILE A C 1
ATOM 1385 O O . ILE A 1 180 ? -17.043 -5.738 18.640 1.00 53.91 180 ILE A O 1
ATOM 1389 N N . GLN A 1 181 ? -16.118 -4.866 16.769 1.00 61.78 181 GLN A N 1
ATOM 1390 C CA . GLN A 1 181 ? -14.779 -4.860 17.332 1.00 61.78 181 GLN A CA 1
ATOM 1391 C C . GLN A 1 181 ? -14.808 -3.917 18.533 1.00 61.78 181 GLN A C 1
ATOM 1393 O O . GLN A 1 181 ? -15.361 -2.814 18.434 1.00 61.78 181 GLN A O 1
ATOM 1398 N N . PRO A 1 182 ? -14.280 -4.342 19.691 1.00 68.50 182 PRO A N 1
ATOM 1399 C CA . PRO A 1 182 ? -14.383 -3.537 20.886 1.00 68.50 182 PRO A CA 1
ATOM 1400 C C . PRO A 1 182 ? -13.647 -2.213 20.683 1.00 68.50 182 PRO A C 1
ATOM 1402 O O . PRO A 1 182 ? -12.477 -2.199 20.305 1.00 68.50 182 PRO A O 1
ATOM 1405 N N . LEU A 1 183 ? -14.318 -1.093 20.956 1.00 78.62 183 LEU A N 1
ATOM 1406 C CA . LEU A 1 183 ? -13.699 0.226 20.912 1.00 78.62 183 LEU A CA 1
ATOM 1407 C C . LEU A 1 183 ? -12.553 0.263 21.924 1.00 78.62 183 LEU A C 1
ATOM 1409 O O . LEU A 1 183 ? -12.779 0.112 23.131 1.00 78.62 183 LEU A O 1
ATOM 1413 N N . ARG A 1 184 ? -11.323 0.483 21.456 1.00 84.25 184 ARG A N 1
ATOM 1414 C CA . ARG A 1 184 ? -10.158 0.450 22.337 1.00 84.25 184 ARG A CA 1
ATOM 1415 C C . ARG A 1 184 ? -9.965 1.786 23.032 1.00 84.25 184 ARG A C 1
ATOM 1417 O O . ARG A 1 184 ? -9.721 2.811 22.393 1.00 84.25 184 ARG A O 1
ATOM 1424 N N . VAL A 1 185 ? -10.017 1.768 24.357 1.00 84.44 185 VAL A N 1
ATOM 1425 C CA . VAL A 1 185 ? -9.944 2.955 25.207 1.00 84.44 185 VAL A CA 1
ATOM 1426 C C . VAL A 1 185 ? -8.682 2.908 26.070 1.00 84.44 185 VAL A C 1
ATOM 1428 O O . VAL A 1 185 ? -8.492 1.995 26.875 1.00 84.44 185 VAL A O 1
ATOM 1431 N N . ALA A 1 186 ? -7.818 3.918 25.941 1.00 86.25 186 ALA A N 1
ATOM 1432 C CA . ALA A 1 186 ? -6.691 4.134 26.849 1.00 86.25 186 ALA A CA 1
ATOM 1433 C C . ALA A 1 186 ? -7.059 5.142 27.942 1.00 86.25 186 ALA A C 1
ATOM 1435 O O . ALA A 1 186 ? -7.572 6.219 27.653 1.00 86.25 186 ALA A O 1
ATOM 1436 N N . ILE A 1 187 ? -6.738 4.837 29.202 1.00 82.44 187 ILE A N 1
ATOM 1437 C CA . ILE A 1 187 ? -6.948 5.754 30.331 1.00 82.44 187 ILE A CA 1
ATOM 1438 C C . ILE A 1 187 ? -5.592 6.292 30.786 1.00 82.44 187 ILE A C 1
ATOM 1440 O O . ILE A 1 187 ? -4.792 5.598 31.416 1.00 82.44 187 ILE A O 1
ATOM 1444 N N . VAL A 1 188 ? -5.337 7.561 30.481 1.00 83.44 188 VAL A N 1
ATOM 1445 C CA . VAL A 1 188 ? -4.072 8.252 30.743 1.00 83.44 188 VAL A CA 1
ATOM 1446 C C . VAL A 1 188 ? -4.255 9.353 31.779 1.00 83.44 188 VAL A C 1
ATOM 1448 O O . VAL A 1 188 ? -5.340 9.881 31.974 1.00 83.44 188 VAL A O 1
ATOM 1451 N N . GLY A 1 189 ? -3.198 9.690 32.511 1.00 77.94 189 GLY A N 1
ATOM 1452 C CA . GLY A 1 189 ? -3.268 10.702 33.567 1.00 77.94 189 GLY A CA 1
ATOM 1453 C C . GLY A 1 189 ? -2.208 10.501 34.638 1.00 77.94 189 GLY A C 1
ATOM 1454 O O . GLY A 1 189 ? -1.646 9.407 34.782 1.00 77.94 189 GLY A O 1
ATOM 1455 N N . ARG A 1 190 ? -1.955 11.545 35.432 1.00 74.00 190 ARG A N 1
ATOM 1456 C CA . ARG A 1 190 ? -0.905 11.549 36.467 1.00 74.00 190 ARG A CA 1
ATOM 1457 C C . ARG A 1 190 ? -1.067 10.391 37.461 1.00 74.00 190 ARG A C 1
ATOM 1459 O O . ARG A 1 190 ? -2.190 9.916 37.667 1.00 74.00 190 ARG A O 1
ATOM 1466 N N . PRO A 1 191 ? 0.016 9.885 38.083 1.00 68.31 191 PRO A N 1
ATOM 1467 C CA . PRO A 1 191 ? -0.095 8.949 39.202 1.00 68.31 191 PRO A CA 1
ATOM 1468 C C . PRO A 1 191 ? -1.146 9.429 40.217 1.00 68.31 191 PRO A C 1
ATOM 1470 O O . PRO A 1 191 ? -1.249 10.621 40.475 1.00 68.31 191 PRO A O 1
ATOM 1473 N N . ASN A 1 192 ? -1.967 8.510 40.733 1.00 67.25 192 ASN A N 1
ATOM 1474 C CA . ASN A 1 192 ? -3.036 8.793 41.704 1.00 67.25 192 ASN A CA 1
ATOM 1475 C C . ASN A 1 192 ? -4.196 9.702 41.240 1.00 67.25 192 ASN A C 1
ATOM 1477 O O . ASN A 1 192 ? -5.074 9.982 42.044 1.00 67.25 192 ASN A O 1
ATOM 1481 N N . ALA A 1 193 ? -4.304 10.054 39.950 1.00 74.56 193 ALA A N 1
ATOM 1482 C CA . ALA A 1 193 ? -5.452 10.801 39.400 1.00 74.56 193 ALA A CA 1
ATOM 1483 C C . ALA A 1 193 ? -6.810 10.048 39.436 1.00 74.56 193 ALA A C 1
ATOM 1485 O O . ALA A 1 193 ? -7.766 10.468 38.809 1.00 74.56 193 ALA A O 1
ATOM 1486 N N . GLY A 1 194 ? -6.915 8.893 40.103 1.00 72.62 194 GLY A N 1
ATOM 1487 C CA . GLY A 1 194 ? -8.176 8.136 40.190 1.00 72.62 194 GLY A CA 1
ATOM 1488 C C . GLY A 1 194 ? -8.488 7.204 39.009 1.00 72.62 194 GLY A C 1
ATOM 1489 O O . GLY A 1 194 ? -9.562 6.614 38.969 1.00 72.62 194 GLY A O 1
ATOM 1490 N N . LYS A 1 195 ? -7.543 6.993 38.082 1.00 77.00 195 LYS A N 1
ATOM 1491 C CA . LYS A 1 195 ? -7.697 6.087 36.920 1.00 77.00 195 LYS A CA 1
ATOM 1492 C C . LYS A 1 195 ? -8.192 4.680 37.290 1.00 77.00 195 LYS A C 1
ATOM 1494 O O . LYS A 1 195 ? -9.153 4.198 36.705 1.00 77.00 195 LYS A O 1
ATOM 1499 N N . SER A 1 196 ? -7.576 4.041 38.291 1.00 70.25 196 SER A N 1
ATOM 1500 C CA . SER A 1 196 ? -7.977 2.698 38.742 1.00 70.25 196 SER A CA 1
ATOM 1501 C C . SER A 1 196 ? -9.388 2.676 39.341 1.00 70.25 196 SER A C 1
ATOM 1503 O O . SER A 1 196 ? -10.078 1.670 39.222 1.00 70.25 196 SER A O 1
ATOM 1505 N N . SER A 1 197 ? -9.837 3.779 39.948 1.00 73.00 197 SER A N 1
ATOM 1506 C CA . SER A 1 197 ? -11.198 3.902 40.479 1.00 73.00 197 SER A CA 1
ATOM 1507 C C . SER A 1 197 ? -12.233 3.965 39.356 1.00 73.00 197 SER A C 1
ATOM 1509 O O . SER A 1 197 ? -13.261 3.308 39.459 1.00 73.00 197 SER A O 1
ATOM 1511 N N . ILE A 1 198 ? -11.941 4.692 38.270 1.00 76.19 198 ILE A N 1
ATOM 1512 C CA . ILE A 1 198 ? -12.801 4.757 37.074 1.00 76.19 198 ILE A CA 1
ATOM 1513 C C . ILE A 1 198 ? -12.911 3.378 36.423 1.00 76.19 198 ILE A C 1
ATOM 1515 O O . ILE A 1 198 ? -14.011 2.919 36.142 1.00 76.19 198 ILE A O 1
ATOM 1519 N N . VAL A 1 199 ? -11.785 2.684 36.244 1.00 73.56 199 VAL A N 1
ATOM 1520 C CA . VAL A 1 199 ? -11.769 1.324 35.684 1.00 73.56 199 VAL A CA 1
ATOM 1521 C C . VAL A 1 199 ? -12.579 0.358 36.540 1.00 73.56 199 VAL A C 1
ATOM 1523 O O . VAL A 1 199 ? -13.394 -0.388 36.015 1.00 73.56 199 VAL A O 1
ATOM 1526 N N . ASN A 1 200 ? -12.397 0.385 37.861 1.00 70.25 200 ASN A N 1
ATOM 1527 C CA . ASN A 1 200 ? -13.153 -0.487 38.758 1.00 70.25 200 ASN A CA 1
ATOM 1528 C C . ASN A 1 200 ? -14.648 -0.152 38.777 1.00 70.25 200 ASN A C 1
ATOM 1530 O O . ASN A 1 200 ? -15.453 -1.066 38.894 1.00 70.25 200 ASN A O 1
ATOM 1534 N N . ALA A 1 201 ? -15.025 1.124 38.655 1.00 72.94 201 ALA A N 1
ATOM 1535 C CA . ALA A 1 201 ? -16.425 1.521 38.530 1.00 72.94 201 ALA A CA 1
ATOM 1536 C C . ALA A 1 201 ? -17.040 1.016 37.215 1.00 72.94 201 ALA A C 1
ATOM 1538 O O . ALA A 1 201 ? -18.159 0.520 37.223 1.00 72.94 201 ALA A O 1
ATOM 1539 N N . LEU A 1 202 ? -16.291 1.071 36.109 1.00 70.19 202 LEU A N 1
ATOM 1540 C CA . LEU A 1 202 ? -16.735 0.552 34.812 1.00 70.19 202 LEU A CA 1
ATOM 1541 C C . LEU A 1 202 ? -16.860 -0.975 34.783 1.00 70.19 202 LEU A C 1
ATOM 1543 O O . LEU A 1 202 ? -17.807 -1.497 34.211 1.00 70.19 202 LEU A O 1
ATOM 1547 N N . ILE A 1 203 ? -15.913 -1.689 35.397 1.00 68.06 203 ILE A N 1
ATOM 1548 C CA . ILE A 1 203 ? -15.903 -3.162 35.432 1.00 68.06 203 ILE A CA 1
ATOM 1549 C C . ILE A 1 203 ? -16.870 -3.705 36.503 1.00 68.06 203 ILE A C 1
ATOM 1551 O O . ILE A 1 203 ? -17.370 -4.820 36.384 1.00 68.06 203 ILE A O 1
ATOM 1555 N N . GLY A 1 204 ? -17.114 -2.941 37.572 1.00 58.50 204 GLY A N 1
ATOM 1556 C CA . GLY A 1 204 ? -17.840 -3.377 38.767 1.00 58.50 204 GLY A CA 1
ATOM 1557 C C . GLY A 1 204 ? -19.366 -3.271 38.707 1.00 58.50 204 GLY A C 1
ATOM 1558 O O . GLY A 1 204 ? -20.024 -3.826 39.586 1.00 58.50 204 GLY A O 1
ATOM 1559 N N . GLU A 1 205 ? -19.947 -2.600 37.710 1.00 51.97 205 GLU A N 1
ATOM 1560 C CA . GLU A 1 205 ? -21.403 -2.571 37.520 1.00 51.97 205 GLU A CA 1
ATOM 1561 C C . GLU A 1 205 ? -21.852 -3.709 36.589 1.00 51.97 205 GLU A C 1
ATOM 1563 O O . GLU A 1 205 ? -21.702 -3.602 35.381 1.00 51.97 205 GLU A O 1
ATOM 1568 N N . GLU A 1 206 ? -22.369 -4.803 37.169 1.00 45.69 206 GLU A N 1
ATOM 1569 C CA . GLU A 1 206 ? -23.230 -5.889 36.626 1.00 45.69 206 GLU A CA 1
ATOM 1570 C C . GLU A 1 206 ? -23.475 -6.021 35.093 1.00 45.69 206 GLU A C 1
ATOM 1572 O O . GLU A 1 206 ? -24.595 -6.318 34.678 1.00 45.69 206 GLU A O 1
ATOM 1577 N N . ARG A 1 207 ? -22.476 -5.845 34.215 1.00 42.84 207 ARG A N 1
ATOM 1578 C CA . ARG A 1 207 ? -22.624 -5.987 32.745 1.00 42.84 207 ARG A CA 1
ATOM 1579 C C . ARG A 1 207 ? -21.374 -6.500 32.019 1.00 42.84 207 ARG A C 1
ATOM 1581 O O . ARG A 1 207 ? -21.177 -6.220 30.843 1.00 42.84 207 ARG A O 1
ATOM 1588 N N . VAL A 1 208 ? -20.532 -7.288 32.686 1.00 41.06 208 VAL A N 1
ATOM 1589 C CA . VAL A 1 208 ? -19.392 -7.946 32.026 1.00 41.06 208 VAL A CA 1
ATOM 1590 C C . VAL A 1 208 ? -19.824 -9.327 31.533 1.00 41.06 208 VAL A C 1
ATOM 1592 O O . VAL A 1 208 ? -19.795 -10.301 32.285 1.00 41.06 208 VAL A O 1
ATOM 1595 N N . ILE A 1 209 ? -20.237 -9.423 30.269 1.00 41.69 209 ILE A N 1
ATOM 1596 C CA . ILE A 1 209 ? -20.271 -10.708 29.564 1.00 41.69 209 ILE A CA 1
ATOM 1597 C C . ILE A 1 209 ? -18.857 -10.932 29.022 1.00 41.69 209 ILE A C 1
ATOM 1599 O O . ILE A 1 209 ? -18.389 -10.202 28.156 1.00 41.69 209 ILE A O 1
ATOM 1603 N N . VAL A 1 210 ? -18.142 -11.908 29.584 1.00 41.09 210 VAL A N 1
ATOM 1604 C CA . VAL A 1 210 ? -16.831 -12.330 29.075 1.00 41.09 210 VAL A CA 1
ATOM 1605 C C . VAL A 1 210 ? -17.080 -13.320 27.939 1.00 41.09 210 VAL A C 1
ATOM 1607 O O . VAL A 1 210 ? -17.502 -14.449 28.197 1.00 41.09 210 VAL A O 1
ATOM 1610 N N . ASP A 1 211 ? -16.838 -12.920 26.689 1.00 35.91 211 ASP A N 1
ATOM 1611 C CA . ASP A 1 211 ? -16.815 -13.871 25.575 1.00 35.91 211 ASP A CA 1
ATOM 1612 C C . ASP A 1 211 ? -15.565 -14.763 25.705 1.00 35.91 211 ASP A C 1
ATOM 1614 O O . ASP A 1 211 ? -14.438 -14.294 25.863 1.00 35.91 211 ASP A O 1
ATOM 1618 N N . SER A 1 212 ? -15.777 -16.078 25.713 1.00 33.81 212 SER A N 1
ATOM 1619 C CA . SER A 1 212 ? -14.782 -17.103 26.059 1.00 33.81 212 SER A CA 1
ATOM 1620 C C . SER A 1 212 ? -14.222 -17.839 24.835 1.00 33.81 212 SER A C 1
ATOM 1622 O O . SER A 1 212 ? -13.707 -18.955 24.956 1.00 33.81 212 SER A O 1
ATOM 1624 N N . ARG A 1 213 ? -14.289 -17.228 23.642 1.00 33.66 213 ARG A N 1
ATOM 1625 C CA . ARG A 1 213 ? -13.756 -17.823 22.406 1.00 33.66 213 ARG A CA 1
ATOM 1626 C C . ARG A 1 213 ? -12.244 -18.140 22.516 1.00 33.66 213 ARG A C 1
ATOM 1628 O O . ARG A 1 213 ? -11.449 -17.249 22.828 1.00 33.66 213 ARG A O 1
ATOM 1635 N N . PRO A 1 214 ? -11.809 -19.394 22.259 1.00 28.83 214 PRO A N 1
ATOM 1636 C CA . PRO A 1 214 ? -10.405 -19.795 22.379 1.00 28.83 214 PRO A CA 1
ATOM 1637 C C . PRO A 1 214 ? -9.549 -19.177 21.264 1.00 28.83 214 PRO A C 1
ATOM 1639 O O . PRO A 1 214 ? -9.774 -19.445 20.088 1.00 28.83 214 PRO A O 1
ATOM 1642 N N . GLY A 1 215 ? -8.551 -18.372 21.640 1.00 37.06 215 GLY A N 1
ATOM 1643 C CA . GLY A 1 215 ? -7.625 -17.707 20.706 1.00 37.06 215 GLY A CA 1
ATOM 1644 C C . GLY A 1 215 ? -6.918 -16.468 21.270 1.00 37.06 215 GLY A C 1
ATOM 1645 O O . GLY A 1 215 ? -5.972 -15.966 20.676 1.00 37.06 215 GLY A O 1
ATOM 1646 N N . THR A 1 216 ? -7.317 -16.003 22.454 1.00 41.81 216 THR A N 1
ATOM 1647 C CA . THR A 1 216 ? -6.833 -14.775 23.115 1.00 41.81 216 THR A CA 1
ATOM 1648 C C . THR A 1 216 ? -5.469 -14.902 23.817 1.00 41.81 216 THR A C 1
ATOM 1650 O O . THR A 1 216 ? -5.081 -14.052 24.615 1.00 41.81 216 THR A O 1
ATOM 1653 N N . THR A 1 217 ? -4.684 -15.942 23.526 1.00 34.69 217 THR A N 1
ATOM 1654 C CA . THR A 1 217 ? -3.381 -16.199 24.163 1.00 34.69 217 THR A CA 1
ATOM 1655 C C . THR A 1 217 ? -2.196 -15.663 23.362 1.00 34.69 217 THR A C 1
ATOM 1657 O O . THR A 1 217 ? -1.298 -16.409 22.967 1.00 34.69 217 THR A O 1
ATOM 1660 N N . ARG A 1 218 ? -2.122 -14.338 23.213 1.00 31.17 218 ARG A N 1
ATOM 1661 C CA . ARG A 1 218 ? -0.840 -13.627 23.085 1.00 31.17 218 ARG A CA 1
ATOM 1662 C C . ARG A 1 218 ? -1.024 -12.180 23.554 1.00 31.17 218 ARG A C 1
ATOM 1664 O O . ARG A 1 218 ? -1.538 -11.352 22.821 1.00 31.17 218 ARG A O 1
ATOM 1671 N N . ASP A 1 219 ? -0.611 -11.940 24.799 1.00 32.91 219 ASP A N 1
ATOM 1672 C CA . ASP A 1 219 ? -0.595 -10.668 25.546 1.00 32.91 219 ASP A CA 1
ATOM 1673 C C . ASP A 1 219 ? -1.844 -10.344 26.397 1.00 32.91 219 ASP A C 1
ATOM 1675 O O . ASP A 1 219 ? -2.599 -9.404 26.172 1.00 32.91 219 ASP A O 1
ATOM 1679 N N . ALA A 1 220 ? -2.004 -11.112 27.480 1.00 42.25 220 ALA A N 1
ATOM 1680 C CA . ALA A 1 220 ? -2.967 -10.880 28.557 1.00 42.25 220 ALA A CA 1
ATOM 1681 C C . ALA A 1 220 ? -2.651 -9.607 29.378 1.00 42.25 220 ALA A C 1
ATOM 1683 O O . ALA A 1 220 ? -1.938 -9.694 30.381 1.00 42.25 220 ALA A O 1
ATOM 1684 N N . ILE A 1 221 ? -3.168 -8.435 28.974 1.00 54.88 221 ILE A N 1
ATOM 1685 C CA . ILE A 1 221 ? -3.147 -7.179 29.768 1.00 54.88 221 ILE A CA 1
ATOM 1686 C C . ILE A 1 221 ? -4.415 -6.294 29.584 1.00 54.88 221 ILE A C 1
ATOM 1688 O O . ILE A 1 221 ? -4.629 -5.362 30.367 1.00 54.8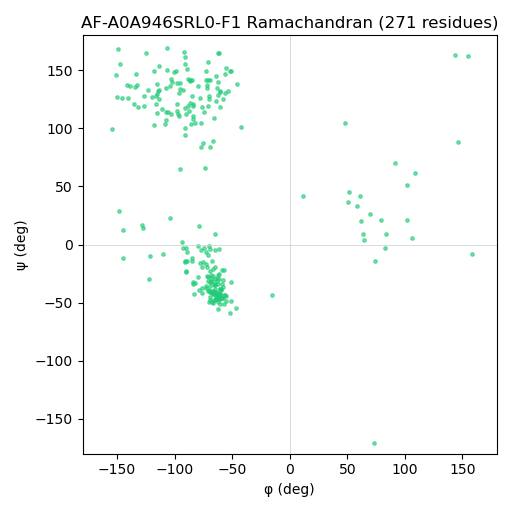8 221 ILE A O 1
ATOM 1692 N N . ASN A 1 222 ? -5.277 -6.566 28.604 1.00 63.59 222 ASN A N 1
ATOM 1693 C CA . ASN A 1 222 ? -6.444 -5.728 28.303 1.00 63.59 222 ASN A CA 1
ATOM 1694 C C . ASN A 1 222 ? -7.738 -6.317 28.887 1.00 63.59 222 ASN A C 1
ATOM 1696 O O . ASN A 1 222 ? -7.859 -7.534 29.016 1.00 63.59 222 ASN A O 1
ATOM 1700 N N . GLU A 1 223 ? -8.689 -5.460 29.263 1.00 71.69 223 GLU A N 1
ATOM 1701 C CA . GLU A 1 223 ? -9.983 -5.878 29.832 1.00 71.69 223 GLU A CA 1
ATOM 1702 C C . GLU A 1 223 ? -11.106 -5.468 28.886 1.00 71.69 223 GLU A C 1
ATOM 1704 O O . GLU A 1 223 ? -11.171 -4.309 28.484 1.00 71.69 223 GLU A O 1
ATOM 1709 N N . GLN A 1 224 ? -11.995 -6.398 28.549 1.00 74.12 224 GLN A N 1
ATOM 1710 C CA . GLN A 1 224 ? -13.130 -6.139 27.666 1.00 74.12 224 GLN A CA 1
ATOM 1711 C C . GLN A 1 224 ? -14.425 -6.006 28.471 1.00 74.12 224 GLN A C 1
ATOM 1713 O O . GLN A 1 224 ? -14.618 -6.714 29.460 1.00 74.12 224 GLN A O 1
ATOM 1718 N N . PHE A 1 225 ? -15.302 -5.091 28.061 1.00 70.69 225 PHE A N 1
ATOM 1719 C CA . PHE A 1 225 ? -16.629 -4.917 28.653 1.00 70.69 225 PHE A CA 1
ATOM 1720 C C . PHE A 1 225 ? -17.648 -4.465 27.604 1.00 70.69 225 PHE A C 1
ATOM 1722 O O . PHE A 1 225 ? -17.284 -3.845 26.608 1.00 70.69 225 PHE A O 1
ATOM 1729 N N . GLU A 1 226 ? -18.930 -4.744 27.840 1.00 65.88 226 GLU A N 1
ATOM 1730 C CA . GLU A 1 226 ? -20.028 -4.273 26.994 1.00 65.88 226 GLU A CA 1
ATOM 1731 C C . GLU A 1 226 ? -20.816 -3.167 27.704 1.00 65.88 226 GLU A C 1
ATOM 1733 O O . GLU A 1 226 ? -21.172 -3.275 28.879 1.00 65.88 226 GLU A O 1
ATOM 1738 N N . TRP A 1 227 ? -21.129 -2.088 26.988 1.00 68.81 227 TRP A N 1
ATOM 1739 C CA . TRP A 1 227 ? -21.971 -1.007 27.493 1.00 68.81 227 TRP A CA 1
ATOM 1740 C C . TRP A 1 227 ? -22.904 -0.501 26.392 1.00 68.81 227 TRP A C 1
ATOM 1742 O O . TRP A 1 227 ? -22.460 -0.142 25.310 1.00 68.81 227 TRP A O 1
ATOM 1752 N N . GLN A 1 228 ? -24.213 -0.479 26.666 1.00 68.81 228 GLN A N 1
ATOM 1753 C CA . GLN A 1 228 ? -25.252 -0.044 25.714 1.00 68.81 228 GLN A CA 1
ATOM 1754 C C . GLN A 1 228 ? -25.169 -0.730 24.329 1.00 68.81 228 GLN A C 1
ATOM 1756 O O . GLN A 1 228 ? -25.299 -0.063 23.309 1.00 68.81 228 GLN A O 1
ATOM 1761 N N . ASN A 1 229 ? -24.977 -2.058 24.294 1.00 63.62 229 ASN A N 1
ATOM 1762 C CA . ASN A 1 229 ? -24.777 -2.851 23.065 1.00 63.62 229 ASN A CA 1
ATOM 1763 C C . ASN A 1 229 ? -23.528 -2.473 22.243 1.00 63.62 229 ASN A C 1
ATOM 1765 O O . ASN A 1 229 ? -23.456 -2.794 21.061 1.00 63.62 229 ASN A O 1
ATOM 1769 N N . ALA A 1 230 ? -22.541 -1.814 22.849 1.00 66.44 230 ALA A N 1
ATOM 1770 C CA . ALA A 1 230 ? -21.229 -1.608 22.251 1.00 66.44 230 ALA A CA 1
ATOM 1771 C C . ALA A 1 230 ? -20.157 -2.335 23.069 1.00 66.44 230 ALA A C 1
ATOM 1773 O O . ALA A 1 230 ? -20.170 -2.295 24.302 1.00 66.44 230 ALA A O 1
ATOM 1774 N N . SER A 1 231 ? -19.227 -2.979 22.372 1.00 74.06 231 SER A N 1
ATOM 1775 C CA . SER A 1 231 ? -18.067 -3.637 22.968 1.00 74.06 231 SER A CA 1
ATOM 1776 C C . SER A 1 231 ? -16.941 -2.623 23.172 1.00 74.06 231 SER A C 1
ATOM 1778 O O . SER A 1 231 ? -16.707 -1.762 22.323 1.00 74.06 231 SER A O 1
ATOM 1780 N N . PHE A 1 232 ? -16.217 -2.728 24.281 1.00 79.44 232 PHE A N 1
ATOM 1781 C CA . PHE A 1 232 ? -15.089 -1.866 24.632 1.00 79.44 232 PHE A CA 1
ATOM 1782 C C . PHE A 1 232 ? -13.907 -2.709 25.106 1.00 79.44 232 PHE A C 1
ATOM 1784 O O . PHE A 1 232 ? -14.091 -3.736 25.756 1.00 79.44 232 PHE A O 1
ATOM 1791 N N . GLU A 1 233 ? -12.687 -2.254 24.825 1.00 83.50 233 GLU A N 1
ATOM 1792 C CA . GLU A 1 233 ? -11.446 -2.860 25.312 1.00 83.50 233 GLU A CA 1
ATOM 1793 C C . GLU A 1 233 ? -10.588 -1.794 25.999 1.00 83.50 233 GLU A C 1
ATOM 1795 O O . GLU A 1 233 ? -10.163 -0.815 25.390 1.00 83.50 233 GLU A O 1
ATOM 1800 N N . LEU A 1 234 ? -10.302 -1.980 27.283 1.00 81.00 234 LEU A N 1
ATOM 1801 C CA . LEU A 1 234 ? -9.391 -1.134 28.044 1.00 81.00 234 LEU A CA 1
ATOM 1802 C C . LEU A 1 234 ? -7.949 -1.593 27.827 1.00 81.00 234 LEU A C 1
ATOM 1804 O O . LEU A 1 234 ? -7.595 -2.720 28.178 1.00 81.00 234 LEU A O 1
ATOM 1808 N N . ILE A 1 235 ? -7.104 -0.698 27.314 1.00 77.88 235 ILE A N 1
ATOM 1809 C CA . ILE A 1 235 ? -5.683 -0.978 27.058 1.00 77.88 235 ILE A CA 1
ATOM 1810 C C . ILE A 1 235 ? -4.826 -0.714 28.312 1.00 77.88 235 ILE A C 1
ATOM 1812 O O . ILE A 1 235 ? -5.038 0.262 29.033 1.00 77.88 235 ILE A O 1
ATOM 1816 N N . ASP A 1 236 ? -3.824 -1.573 28.551 1.00 68.81 236 ASP A N 1
ATOM 1817 C CA . ASP A 1 236 ? -2.799 -1.462 29.616 1.00 68.81 236 ASP A CA 1
ATOM 1818 C C . ASP A 1 236 ? -3.363 -1.469 31.058 1.00 68.81 236 ASP A C 1
ATOM 1820 O O . ASP A 1 236 ? -2.916 -0.743 31.955 1.00 68.81 236 ASP A O 1
ATOM 1824 N N . THR A 1 237 ? -4.345 -2.340 31.334 1.00 58.91 237 THR A N 1
ATOM 1825 C CA . THR A 1 237 ? -4.970 -2.435 32.672 1.00 58.91 237 THR A CA 1
ATOM 1826 C C . THR A 1 237 ? -4.071 -3.071 33.742 1.00 58.91 237 THR A C 1
ATOM 1828 O O . THR A 1 237 ? -4.250 -2.825 34.942 1.00 58.91 237 THR A O 1
ATOM 1831 N N . ALA A 1 238 ? -3.033 -3.821 33.349 1.00 48.94 238 ALA A N 1
ATOM 1832 C CA . ALA A 1 238 ? -2.090 -4.459 34.275 1.00 48.94 238 ALA A CA 1
ATOM 1833 C C . ALA A 1 238 ? -1.297 -3.444 35.118 1.00 48.94 238 ALA A C 1
ATOM 1835 O O . ALA A 1 238 ? -0.956 -3.738 36.269 1.00 48.94 238 ALA A O 1
ATOM 1836 N N . GLY A 1 239 ? -1.022 -2.249 34.581 1.00 52.34 239 GLY A N 1
ATOM 1837 C CA . GLY A 1 239 ? -0.424 -1.143 35.337 1.00 52.34 239 GLY A CA 1
ATOM 1838 C C . GLY A 1 239 ? -1.389 -0.511 36.348 1.00 52.34 239 GLY A C 1
ATOM 1839 O O . GLY A 1 239 ? -0.957 -0.003 37.385 1.00 52.34 239 GLY A O 1
ATOM 1840 N N . MET A 1 240 ? -2.696 -0.589 36.081 1.00 55.78 240 MET A N 1
ATOM 1841 C CA . MET A 1 240 ? -3.756 -0.018 36.918 1.00 55.78 240 MET A CA 1
ATOM 1842 C C . MET A 1 240 ? -4.159 -0.940 38.077 1.00 55.78 240 MET A C 1
ATOM 1844 O O . MET A 1 240 ? -4.414 -0.436 39.172 1.00 55.78 240 MET A O 1
ATOM 1848 N N . ARG A 1 241 ? -4.130 -2.272 37.885 1.00 48.66 241 ARG A N 1
ATOM 1849 C CA . ARG A 1 241 ? -4.344 -3.268 38.959 1.00 48.66 241 ARG A CA 1
ATOM 1850 C C . ARG A 1 241 ? -3.131 -3.429 39.888 1.00 48.66 241 ARG A C 1
ATOM 1852 O O . ARG A 1 241 ? -3.309 -3.559 41.097 1.00 48.66 241 ARG A O 1
ATOM 1859 N N . ARG A 1 242 ? -1.890 -3.373 39.373 1.00 44.38 242 ARG A N 1
ATOM 1860 C CA . ARG A 1 242 ? -0.671 -3.515 40.209 1.00 44.38 242 ARG A CA 1
ATOM 1861 C C . ARG A 1 242 ? -0.448 -2.364 41.194 1.00 44.38 242 ARG A C 1
ATOM 1863 O O . ARG A 1 242 ? 0.138 -2.590 42.249 1.00 44.38 242 ARG A O 1
ATOM 1870 N N . LYS A 1 243 ? -0.937 -1.155 40.893 1.00 46.19 243 LYS A N 1
ATOM 1871 C CA . LYS A 1 243 ? -0.799 0.011 41.786 1.00 46.19 243 LYS A CA 1
ATOM 1872 C C . LYS A 1 243 ? -1.646 -0.056 43.059 1.00 46.19 243 LYS A C 1
ATOM 1874 O O . LYS A 1 243 ? -1.417 0.742 43.955 1.00 46.19 243 LYS A O 1
ATOM 1879 N N . ALA A 1 244 ? -2.553 -1.025 43.195 1.00 46.41 244 ALA A N 1
ATOM 1880 C CA . ALA A 1 244 ? -3.264 -1.243 44.454 1.00 46.41 244 ALA A CA 1
ATOM 1881 C C . ALA A 1 244 ? -2.383 -1.870 45.559 1.00 46.41 244 ALA A C 1
ATOM 1883 O O . ALA A 1 244 ? -2.861 -2.031 46.679 1.00 46.41 244 ALA A O 1
ATOM 1884 N N . LYS A 1 245 ? -1.129 -2.272 45.270 1.00 40.97 245 LYS A N 1
ATOM 1885 C CA . LYS A 1 245 ? -0.338 -3.074 46.221 1.00 40.97 245 LYS A CA 1
ATOM 1886 C C . LYS A 1 245 ? 1.174 -2.824 46.283 1.00 40.97 245 LYS A C 1
ATOM 1888 O O . LYS A 1 245 ? 1.863 -3.648 46.877 1.00 40.97 245 LYS A O 1
ATOM 1893 N N . ILE A 1 246 ? 1.713 -1.758 45.687 1.00 40.81 246 ILE A N 1
ATOM 1894 C CA . ILE A 1 246 ? 3.171 -1.532 45.682 1.00 40.81 246 ILE A CA 1
ATOM 1895 C C . ILE A 1 246 ? 3.487 -0.097 46.103 1.00 40.81 246 ILE A C 1
ATOM 1897 O O . ILE A 1 246 ? 3.057 0.852 45.450 1.00 40.81 246 ILE A O 1
ATOM 1901 N N . ASP A 1 247 ? 4.218 -0.016 47.214 1.00 39.09 247 ASP A N 1
ATOM 1902 C CA . ASP A 1 247 ? 4.806 1.173 47.826 1.00 39.09 247 ASP A CA 1
ATOM 1903 C C . ASP A 1 247 ? 5.989 1.704 46.991 1.00 39.09 247 ASP A C 1
ATOM 1905 O O . ASP A 1 247 ? 6.588 0.975 46.196 1.00 39.09 247 ASP A O 1
ATOM 1909 N N . ASP A 1 248 ? 6.276 2.990 47.163 1.00 48.31 248 ASP A N 1
ATOM 1910 C CA . ASP A 1 248 ? 7.065 3.876 46.300 1.00 48.31 248 ASP A CA 1
ATOM 1911 C C . ASP A 1 248 ? 8.470 3.415 45.849 1.00 48.31 248 ASP A C 1
ATOM 1913 O O . ASP A 1 248 ? 9.241 2.811 46.593 1.00 48.31 248 ASP A O 1
ATOM 1917 N N . GLY A 1 249 ? 8.861 3.871 44.647 1.00 42.69 249 GLY A N 1
ATOM 1918 C CA . GLY A 1 249 ? 10.274 4.071 44.292 1.00 42.69 249 GLY A CA 1
ATOM 1919 C C . GLY A 1 249 ? 10.651 3.808 42.828 1.00 42.69 249 GLY A C 1
ATOM 1920 O O . GLY A 1 249 ? 11.107 2.720 42.500 1.00 42.69 249 GLY A O 1
ATOM 1921 N N . GLY A 1 250 ? 10.549 4.826 41.956 1.00 47.94 250 GLY A N 1
ATOM 1922 C CA . GLY A 1 250 ? 11.326 4.895 40.698 1.00 47.94 250 GLY A CA 1
ATOM 1923 C C . GLY A 1 250 ? 10.621 4.541 39.374 1.00 47.94 250 GLY A C 1
ATOM 1924 O O . GLY A 1 250 ? 11.145 3.738 38.609 1.00 47.94 250 GLY A O 1
ATOM 1925 N N . ILE A 1 251 ? 9.450 5.127 39.060 1.00 49.81 251 ILE A N 1
ATOM 1926 C CA . ILE A 1 251 ? 8.618 4.702 37.900 1.00 49.81 251 ILE A CA 1
ATOM 1927 C C . ILE A 1 251 ? 8.215 5.857 36.944 1.00 49.81 251 ILE A C 1
ATOM 1929 O O . ILE A 1 251 ? 7.337 5.687 36.100 1.00 49.81 251 ILE A O 1
ATOM 1933 N N . GLU A 1 252 ? 8.817 7.049 36.999 1.00 50.62 252 GLU A N 1
ATOM 1934 C CA . GLU A 1 252 ? 8.347 8.164 36.143 1.00 50.62 252 GLU A CA 1
ATOM 1935 C C . GLU A 1 252 ? 8.636 7.962 34.644 1.00 50.62 252 GLU A C 1
ATOM 1937 O O . GLU A 1 252 ? 7.712 8.047 33.835 1.00 50.62 252 GLU A O 1
ATOM 1942 N N . GLN A 1 253 ? 9.862 7.585 34.256 1.00 46.16 253 GLN A N 1
ATOM 1943 C CA . GLN A 1 253 ? 10.209 7.379 32.836 1.00 46.16 253 GLN A CA 1
ATOM 1944 C C . GLN A 1 253 ? 9.440 6.208 32.197 1.00 46.16 253 GLN A C 1
ATOM 1946 O O . GLN A 1 253 ? 8.956 6.312 31.070 1.00 46.16 253 GLN A O 1
ATOM 1951 N N . HIS A 1 254 ? 9.241 5.116 32.943 1.00 53.34 254 HIS A N 1
ATOM 1952 C CA . HIS A 1 254 ? 8.435 3.980 32.485 1.00 53.34 254 HIS A CA 1
ATOM 1953 C C . HIS A 1 254 ? 6.940 4.316 32.371 1.00 53.34 254 HIS A C 1
ATOM 1955 O O . HIS A 1 254 ? 6.243 3.695 31.570 1.00 53.34 254 HIS A O 1
ATOM 1961 N N . SER A 1 255 ? 6.436 5.287 33.143 1.00 59.09 255 SER A N 1
ATOM 1962 C CA . SER A 1 255 ? 5.030 5.709 33.073 1.00 59.09 255 SER A CA 1
ATOM 1963 C C . SER A 1 255 ? 4.734 6.502 31.800 1.00 59.09 255 SER A C 1
ATOM 1965 O O . SER A 1 255 ? 3.677 6.308 31.207 1.00 59.09 255 SER A O 1
ATOM 1967 N N . VAL A 1 256 ? 5.670 7.348 31.353 1.00 63.97 256 VAL A N 1
ATOM 1968 C CA . VAL A 1 256 ? 5.516 8.133 30.116 1.00 63.97 256 VAL A CA 1
ATOM 1969 C C . VAL A 1 256 ? 5.527 7.222 28.890 1.00 63.97 256 VAL A C 1
ATOM 1971 O O . VAL A 1 256 ? 4.602 7.280 28.088 1.00 63.97 256 VAL A O 1
ATOM 1974 N N . LEU A 1 257 ? 6.505 6.314 28.782 1.00 63.75 257 LEU A N 1
ATOM 1975 C CA . LEU A 1 257 ? 6.587 5.371 27.656 1.00 63.75 257 LEU A CA 1
ATOM 1976 C C . LEU A 1 257 ? 5.352 4.460 27.561 1.00 63.75 257 LEU A C 1
ATOM 1978 O O . LEU A 1 257 ? 4.861 4.192 26.465 1.00 63.75 257 LEU A O 1
ATOM 1982 N N . ARG A 1 258 ? 4.812 4.018 28.704 1.00 68.25 258 ARG A N 1
ATOM 1983 C CA . ARG A 1 258 ? 3.560 3.245 28.750 1.00 68.25 258 ARG A CA 1
ATOM 1984 C C . ARG A 1 258 ? 2.347 4.060 28.321 1.00 68.25 258 ARG A C 1
ATOM 1986 O O . ARG A 1 258 ? 1.529 3.552 27.558 1.00 68.25 258 ARG A O 1
ATOM 1993 N N . ALA A 1 259 ? 2.241 5.310 28.769 1.00 70.56 259 ALA A N 1
ATOM 1994 C CA . ALA A 1 259 ? 1.156 6.195 28.359 1.00 70.56 259 ALA A CA 1
ATOM 1995 C C . ALA A 1 259 ? 1.192 6.445 26.844 1.00 70.56 259 ALA A C 1
ATOM 1997 O O . ALA A 1 259 ? 0.169 6.289 26.186 1.00 70.56 259 ALA A O 1
ATOM 1998 N N . THR A 1 260 ? 2.369 6.726 26.277 1.00 71.56 260 THR A N 1
ATOM 1999 C CA . THR A 1 260 ? 2.543 6.904 24.827 1.00 71.56 260 THR A CA 1
ATOM 2000 C C . THR A 1 260 ? 2.128 5.656 24.049 1.00 71.56 260 THR A C 1
ATOM 2002 O O . THR A 1 260 ? 1.365 5.761 23.092 1.00 71.56 260 THR A O 1
ATOM 2005 N N . ARG A 1 261 ? 2.565 4.466 24.487 1.00 73.56 261 ARG A N 1
ATOM 2006 C CA . ARG A 1 261 ? 2.186 3.196 23.848 1.00 73.56 261 ARG A CA 1
ATOM 2007 C C . ARG A 1 261 ? 0.680 2.938 23.922 1.00 73.56 261 ARG A C 1
ATOM 2009 O O . ARG A 1 261 ? 0.089 2.532 22.929 1.00 73.56 261 ARG A O 1
ATOM 2016 N N . SER A 1 262 ? 0.066 3.209 25.073 1.00 75.69 262 SER A N 1
ATOM 2017 C CA . SER A 1 262 ? -1.379 3.038 25.272 1.00 75.69 262 SER A CA 1
ATOM 2018 C C . SER A 1 262 ? -2.182 3.959 24.351 1.00 75.69 262 SER A C 1
ATOM 2020 O O . SER A 1 262 ? -3.135 3.507 23.728 1.00 75.69 262 SER A O 1
ATOM 2022 N N . ILE A 1 263 ? -1.754 5.219 24.200 1.00 79.12 263 ILE A N 1
ATOM 2023 C CA . ILE A 1 263 ? -2.384 6.188 23.288 1.00 79.12 263 ILE A CA 1
ATOM 2024 C C . ILE A 1 263 ? -2.290 5.704 21.836 1.00 79.12 263 ILE A C 1
ATOM 2026 O O . ILE A 1 263 ? -3.295 5.696 21.134 1.00 79.12 263 ILE A O 1
ATOM 2030 N N . GLN A 1 264 ? -1.110 5.255 21.394 1.00 75.75 264 GLN A N 1
ATOM 2031 C CA . GLN A 1 264 ? -0.889 4.769 20.023 1.00 75.75 264 GLN A CA 1
ATOM 2032 C C . GLN A 1 264 ? -1.717 3.524 19.669 1.00 75.75 264 GLN A C 1
ATOM 2034 O O . GLN A 1 264 ? -2.017 3.294 18.499 1.00 75.75 264 GLN A O 1
ATOM 2039 N N . GLN A 1 265 ? -2.045 2.701 20.666 1.00 75.31 265 GLN A N 1
ATOM 2040 C CA . GLN A 1 265 ? -2.821 1.475 20.486 1.00 75.31 265 GLN A CA 1
ATOM 2041 C C . GLN A 1 265 ? -4.334 1.689 20.643 1.00 75.31 265 GLN A C 1
ATOM 2043 O O . GLN A 1 265 ? -5.096 0.807 20.253 1.00 75.31 265 GLN A O 1
ATOM 2048 N N . SER A 1 266 ? -4.764 2.824 21.205 1.00 82.50 266 SER A N 1
ATOM 2049 C CA . SER A 1 266 ? -6.175 3.144 21.441 1.00 82.50 266 SER A CA 1
ATOM 2050 C C . SER A 1 266 ? -6.839 3.850 20.269 1.00 82.50 266 SER A C 1
ATOM 2052 O O . SER A 1 266 ? -6.201 4.629 19.565 1.00 82.50 266 SER A O 1
ATOM 2054 N N . ASP A 1 267 ? -8.144 3.638 20.134 1.00 83.56 267 ASP A N 1
ATOM 2055 C CA . ASP A 1 267 ? -8.997 4.427 19.247 1.00 83.56 267 ASP A CA 1
ATOM 2056 C C . ASP A 1 267 ? -9.445 5.720 19.959 1.00 83.56 267 ASP A C 1
ATOM 2058 O O . ASP A 1 267 ? -9.568 6.777 19.340 1.00 83.56 267 ASP A O 1
ATOM 2062 N N . VAL A 1 268 ? -9.622 5.664 21.289 1.00 85.00 268 VAL A N 1
ATOM 2063 C CA . VAL A 1 268 ? -9.970 6.809 22.147 1.00 85.00 268 VAL A CA 1
ATOM 2064 C C . VAL A 1 268 ? -9.072 6.854 23.384 1.00 85.00 268 VAL A C 1
ATOM 2066 O O . VAL A 1 268 ? -8.845 5.847 24.048 1.00 85.00 268 VAL A O 1
ATOM 2069 N N . SER A 1 269 ? -8.602 8.048 23.753 1.00 88.19 269 SER A N 1
ATOM 2070 C CA . SER A 1 269 ? -7.830 8.272 24.983 1.00 88.19 269 SER A CA 1
ATOM 2071 C C . SER A 1 269 ? -8.592 9.154 25.976 1.00 88.19 269 SER A C 1
ATOM 2073 O O . SER A 1 269 ? -8.978 10.277 25.658 1.00 88.19 269 SER A O 1
ATOM 2075 N N . TRP A 1 270 ? -8.774 8.671 27.204 1.00 88.25 270 TRP A N 1
ATOM 2076 C CA . TRP A 1 270 ? -9.347 9.418 28.322 1.00 88.25 270 TRP A CA 1
ATOM 2077 C C . TRP A 1 270 ? -8.245 9.991 29.201 1.00 88.25 270 TRP A C 1
ATOM 2079 O O . TRP A 1 270 ? -7.531 9.254 29.883 1.00 88.25 270 TRP A O 1
ATOM 2089 N N . LEU A 1 271 ? -8.124 11.317 29.207 1.00 86.56 271 LEU A N 1
ATOM 2090 C CA . LEU A 1 271 ? -7.215 12.026 30.097 1.00 86.56 271 LEU A CA 1
ATOM 2091 C C . LEU A 1 271 ? -7.898 12.321 31.437 1.00 86.56 271 LEU A C 1
ATOM 2093 O O . LEU A 1 271 ? -8.837 13.109 31.505 1.00 86.56 271 LEU A O 1
ATOM 2097 N N . VAL A 1 272 ? -7.387 11.716 32.505 1.00 82.50 272 VAL A N 1
ATOM 2098 C CA . VAL A 1 272 ? -7.835 11.933 33.883 1.00 82.50 272 VAL A CA 1
ATOM 2099 C C . VAL A 1 272 ? -6.896 12.931 34.564 1.00 82.50 272 VAL A C 1
ATOM 2101 O O . VAL A 1 272 ? -5.680 12.706 34.628 1.00 82.50 272 VAL A O 1
ATOM 2104 N N . LEU A 1 273 ? -7.465 14.044 35.032 1.00 82.50 273 LEU A N 1
ATOM 2105 C CA . LEU A 1 273 ? -6.744 15.224 35.530 1.00 82.50 273 LEU A CA 1
ATOM 2106 C C . LEU A 1 273 ? -6.510 15.211 37.045 1.00 82.50 273 LEU A C 1
ATOM 2108 O O . LEU A 1 273 ? -7.429 14.791 37.776 1.00 82.50 273 LEU A O 1
#

Sequence (273 aa):
MSVPVVAIVGRPNVGKSSLFNRVVGKFLAVVDDIPGVTRDRLYAPVEWSGASFKIVDTGGVIFNPDDPMIDQVRAQVDIAVREASLVWLVLDTIEGISPADRTVAEMLHRISKPVVAVAHKADHEGIELDAAEMYELGFDEVVPVSSIHRRGLRNLMDATVRRLPTDEERGEEEAEDDVIQPLRVAIVGRPNAGKSSIVNALIGEERVIVDSRPGTTRDAINEQFEWQNASFELIDTAGMRRKAKIDDGGIEQHSVLRATRSIQQSDVSWLVL